Protein AF-A0A378WC74-F1 (afdb_monomer)

Nearest PDB structures (foldseek):
  2klh-assembly1_B  TM=5.235E-01  e=1.021E-02  Rattus norvegicus
  9cel-assembly2_C  TM=4.832E-01  e=2.230E-01  Micromonospora chalcea subsp. izumensis
  3lcr-assembly1_A  TM=4.596E-01  e=1.108E+00  Streptomyces sp. CK4412
  6kqx-assembly1_A  TM=4.300E-01  e=1.179E+00  Bacillus subtilis subsp. subtilis str. 168
  6j31-assembly4_D  TM=3.596E-01  e=1.815E+00  Kitasatospora

Mean predicted aligned error: 11.46 Å

Foldseek 3Di:
DDDDDPPDPPPPPDDQPAFPKDFAAPVFAEEEEEAQASPDDPVLVVLQVLLCVVVGGGMYGYDHLCSDPDPDDDPDDDDCDPRLLVNLLVRLVRHQEHEYAYDDPDDLLSLLVSLLSNVVNCLVRFHKYWALDADPNLGGHHSVVHDSPGDTDIDTHDHDPPDDPPPPPPCPPDPSSCSSNDDD

Solvent-accessible surface area (backbone atoms only — not comparable to full-atom values): 10947 Å² total; per-residue (Å²): 140,82,86,78,82,79,78,72,84,72,79,80,73,66,72,60,68,67,47,56,69,49,81,78,37,90,92,38,56,30,35,26,37,38,24,55,50,46,82,61,50,73,70,56,47,53,49,55,52,48,48,32,51,74,74,62,36,8,24,38,36,28,37,20,73,57,71,42,78,81,91,77,93,62,101,67,91,73,84,81,70,63,49,48,59,50,40,50,49,53,42,54,74,59,17,58,41,35,34,39,28,44,28,76,88,57,58,66,66,60,51,16,53,53,46,43,54,49,49,61,50,19,53,74,71,62,20,29,40,27,23,65,46,69,35,99,83,54,28,33,25,32,77,87,80,47,65,89,83,61,68,66,53,70,55,67,49,74,67,68,88,89,68,73,100,77,63,90,76,72,79,76,80,50,68,44,61,47,62,34,58,48,80,131

pLDDT: mean 75.58, std 21.75, range [34.22, 96.75]

Organism: Mycolicibacterium fortuitum (NCBI:txid1766)

Structure (mmCIF, N/CA/C/O backbone):
data_AF-A0A378WC74-F1
#
_entry.id   AF-A0A378WC74-F1
#
loop_
_atom_site.group_PDB
_atom_site.id
_atom_site.type_symbol
_atom_site.label_atom_id
_atom_site.label_alt_id
_atom_site.label_comp_id
_atom_site.label_asym_id
_atom_site.label_entity_id
_atom_site.label_seq_id
_atom_site.pdbx_PDB_ins_code
_atom_site.Cartn_x
_atom_site.Cartn_y
_atom_site.Cartn_z
_atom_site.occupancy
_atom_site.B_iso_or_equiv
_atom_site.auth_seq_id
_atom_site.auth_comp_id
_atom_site.auth_asym_id
_atom_site.auth_atom_id
_atom_site.pdbx_PDB_model_num
ATOM 1 N N . MET A 1 1 ? 49.622 26.166 8.034 1.00 36.41 1 MET A N 1
ATOM 2 C CA . MET A 1 1 ? 48.651 26.677 7.044 1.00 36.41 1 MET A CA 1
ATOM 3 C C . MET A 1 1 ? 47.487 25.706 7.042 1.00 36.41 1 MET A C 1
ATOM 5 O O . MET A 1 1 ? 47.651 24.593 6.567 1.00 36.41 1 MET A O 1
ATOM 9 N N . THR A 1 2 ? 46.380 26.073 7.681 1.00 35.12 2 THR A N 1
ATOM 10 C CA . THR A 1 2 ? 45.240 25.180 7.932 1.00 35.12 2 THR A CA 1
ATOM 11 C C . THR A 1 2 ? 44.067 25.693 7.107 1.00 35.12 2 THR A C 1
ATOM 13 O O . THR A 1 2 ? 43.617 26.814 7.331 1.00 35.12 2 THR A O 1
ATOM 16 N N . PHE A 1 3 ? 43.613 24.919 6.120 1.00 36.78 3 PHE A N 1
ATOM 17 C CA . PHE A 1 3 ? 42.400 25.233 5.366 1.00 36.78 3 PHE A CA 1
ATOM 18 C C . PHE A 1 3 ? 41.185 24.833 6.207 1.00 36.78 3 PHE A C 1
ATOM 20 O O . PHE A 1 3 ? 40.993 23.659 6.512 1.00 36.78 3 PHE A O 1
ATOM 27 N N . GLY A 1 4 ? 40.393 25.826 6.612 1.00 35.53 4 GLY A N 1
ATOM 28 C CA . GLY A 1 4 ? 39.111 25.617 7.275 1.00 35.53 4 GLY A CA 1
ATOM 29 C C . GLY A 1 4 ? 38.081 25.085 6.283 1.00 35.53 4 GLY A C 1
ATOM 30 O O . GLY A 1 4 ? 37.783 25.739 5.284 1.00 35.53 4 GLY A O 1
ATOM 31 N N . ALA A 1 5 ? 37.536 23.903 6.564 1.00 41.38 5 ALA A N 1
ATOM 32 C CA . ALA A 1 5 ? 36.363 23.390 5.877 1.00 41.38 5 ALA A CA 1
ATOM 33 C C . ALA A 1 5 ? 35.149 24.243 6.278 1.00 41.38 5 ALA A C 1
ATOM 35 O O . ALA A 1 5 ? 34.668 24.190 7.411 1.00 41.38 5 ALA A O 1
ATOM 36 N N . LEU A 1 6 ? 34.676 25.065 5.344 1.00 40.53 6 LEU A N 1
ATOM 37 C CA . LEU A 1 6 ? 33.405 25.771 5.449 1.00 40.53 6 LEU A CA 1
ATOM 38 C C . LEU A 1 6 ? 32.274 24.736 5.391 1.00 40.53 6 LEU A C 1
ATOM 40 O O . LEU A 1 6 ? 31.848 24.316 4.317 1.00 40.53 6 LEU A O 1
ATOM 44 N N . HIS A 1 7 ? 31.789 24.316 6.558 1.00 45.38 7 HIS A N 1
ATOM 45 C CA . HIS A 1 7 ? 30.519 23.608 6.668 1.00 45.38 7 HIS A CA 1
ATOM 46 C C . HIS A 1 7 ? 29.400 24.571 6.270 1.00 45.38 7 HIS A C 1
ATOM 48 O O . HIS A 1 7 ? 29.072 25.511 6.992 1.00 45.38 7 HIS A O 1
ATOM 54 N N . HIS A 1 8 ? 28.837 24.360 5.085 1.00 39.44 8 HIS A N 1
ATOM 55 C CA . HIS A 1 8 ? 27.711 25.136 4.596 1.00 39.44 8 HIS A CA 1
ATOM 56 C C . HIS A 1 8 ? 26.444 24.852 5.444 1.00 39.44 8 HIS A C 1
ATOM 58 O O . HIS A 1 8 ? 25.968 23.716 5.463 1.00 39.44 8 HIS A O 1
ATOM 64 N N . PRO A 1 9 ? 25.844 25.862 6.104 1.00 41.88 9 PRO A N 1
ATOM 65 C CA . PRO A 1 9 ? 24.768 25.685 7.091 1.00 41.88 9 PRO A CA 1
ATOM 66 C C . PRO A 1 9 ? 23.369 25.395 6.505 1.00 41.88 9 PRO A C 1
ATOM 68 O O . PRO A 1 9 ? 22.388 25.375 7.242 1.00 41.88 9 PRO A O 1
ATOM 71 N N . TRP A 1 10 ? 23.234 25.159 5.195 1.00 41.56 10 TRP A N 1
ATOM 72 C CA . TRP A 1 10 ? 21.924 24.977 4.546 1.00 41.56 10 TRP A CA 1
ATOM 73 C C . TRP A 1 10 ? 21.407 23.527 4.540 1.00 41.56 10 TRP A C 1
ATOM 75 O O . TRP A 1 10 ? 20.252 23.294 4.189 1.00 41.56 10 TRP A O 1
ATOM 85 N N . ALA A 1 11 ? 22.216 22.546 4.956 1.00 39.12 11 ALA A N 1
ATOM 86 C CA . ALA A 1 11 ? 21.834 21.128 4.938 1.00 39.12 11 ALA A CA 1
ATOM 87 C C . ALA A 1 11 ? 20.863 20.709 6.067 1.00 39.12 11 ALA A C 1
ATOM 89 O O . ALA A 1 11 ? 20.297 19.621 6.002 1.00 39.12 11 ALA A O 1
ATOM 90 N N . LEU A 1 12 ? 20.641 21.557 7.080 1.00 45.25 12 LEU A N 1
ATOM 91 C CA . LEU A 1 12 ? 19.852 21.229 8.281 1.00 45.25 12 LEU A CA 1
ATOM 92 C C . LEU A 1 12 ? 18.407 21.766 8.273 1.00 45.25 12 LEU A C 1
ATOM 94 O O . LEU A 1 12 ? 17.691 21.586 9.250 1.00 45.25 12 LEU A O 1
ATOM 98 N N . LEU A 1 13 ? 17.963 22.420 7.192 1.00 40.62 13 LEU A N 1
ATOM 99 C CA . LEU A 1 13 ? 16.644 23.075 7.124 1.00 40.62 13 LEU A CA 1
ATOM 100 C C . LEU A 1 13 ? 15.676 22.462 6.110 1.00 40.62 13 LEU A C 1
ATOM 102 O O . LEU A 1 13 ? 14.592 23.006 5.901 1.00 40.62 13 LEU A O 1
ATOM 106 N N . ARG A 1 14 ? 16.020 21.338 5.475 1.00 36.19 14 ARG A N 1
ATOM 107 C CA . ARG A 1 14 ? 14.995 20.587 4.750 1.00 36.19 14 ARG A CA 1
ATOM 108 C C . ARG A 1 14 ? 14.204 19.789 5.782 1.00 36.19 14 ARG A C 1
ATOM 110 O O . ARG A 1 14 ? 14.816 18.929 6.418 1.00 36.19 14 ARG A O 1
ATOM 117 N N . PRO A 1 15 ? 12.894 20.053 5.971 1.00 38.31 15 PRO A N 1
ATOM 118 C CA . PRO A 1 15 ? 12.066 19.103 6.696 1.00 38.31 15 PRO A CA 1
ATOM 119 C C . PRO A 1 15 ? 12.284 17.717 6.070 1.00 38.31 15 PRO A C 1
ATOM 121 O O . PRO A 1 15 ? 12.553 17.641 4.859 1.00 38.31 15 PRO A O 1
ATOM 124 N N . PRO A 1 16 ? 12.239 16.632 6.866 1.00 44.62 16 PRO A N 1
ATOM 125 C CA . PRO A 1 16 ? 12.261 15.292 6.295 1.00 44.62 16 PRO A CA 1
ATOM 126 C C . PRO A 1 16 ? 11.209 15.235 5.179 1.00 44.62 16 PRO A C 1
ATOM 128 O O . PRO A 1 16 ? 10.201 15.942 5.278 1.00 44.62 16 PRO A O 1
ATOM 131 N N . PRO A 1 17 ? 11.450 14.494 4.084 1.00 50.38 17 PRO A N 1
ATOM 132 C CA . PRO A 1 17 ? 10.459 14.378 3.029 1.00 50.38 17 PRO A CA 1
ATOM 133 C C . PRO A 1 17 ? 9.196 13.780 3.647 1.00 50.38 17 PRO A C 1
ATOM 135 O O . PRO A 1 17 ? 9.135 12.582 3.910 1.00 50.38 17 PRO A O 1
ATOM 138 N N . VAL A 1 18 ? 8.223 14.644 3.931 1.00 54.31 18 VAL A N 1
ATOM 139 C CA . VAL A 1 18 ? 6.884 14.240 4.343 1.00 54.31 18 VAL A CA 1
ATOM 140 C C . VAL A 1 18 ? 6.359 13.364 3.207 1.00 54.31 18 VAL A C 1
ATOM 142 O O . VAL A 1 18 ? 6.556 13.739 2.043 1.00 54.31 18 VAL A O 1
ATOM 145 N N . PRO A 1 19 ? 5.755 12.198 3.491 1.00 60.59 19 PRO A N 1
ATOM 146 C CA . PRO A 1 19 ? 5.150 11.396 2.441 1.00 60.59 19 PRO A CA 1
ATOM 147 C C . PRO A 1 19 ? 4.200 12.265 1.614 1.00 60.59 19 PRO A C 1
ATOM 149 O O . PRO A 1 19 ? 3.453 13.079 2.165 1.00 60.59 19 PRO A O 1
ATOM 152 N N . ASP A 1 20 ? 4.232 12.098 0.291 1.00 76.94 20 ASP A N 1
ATOM 153 C CA . ASP A 1 20 ? 3.338 12.832 -0.599 1.00 76.94 20 ASP A CA 1
ATOM 154 C C . ASP A 1 20 ? 1.903 12.429 -0.235 1.00 76.94 20 ASP A C 1
ATOM 156 O O . ASP A 1 20 ? 1.473 11.295 -0.471 1.00 76.94 20 ASP A O 1
ATOM 160 N N . ARG A 1 21 ? 1.184 13.346 0.425 1.00 86.00 21 ARG A N 1
ATOM 161 C CA . ARG A 1 21 ? -0.155 13.107 0.963 1.00 86.00 21 ARG A CA 1
ATOM 162 C C . ARG A 1 21 ? -1.214 13.723 0.066 1.00 86.00 21 ARG A C 1
ATOM 164 O O . ARG A 1 21 ? -1.226 14.929 -0.172 1.00 86.00 21 ARG A O 1
ATOM 171 N N . VAL A 1 22 ? -2.167 12.899 -0.356 1.00 90.56 22 VAL A N 1
ATOM 172 C CA . VAL A 1 22 ? -3.350 13.324 -1.108 1.00 90.56 22 VAL A CA 1
ATOM 173 C C . VAL A 1 22 ? -4.599 13.034 -0.292 1.00 90.56 22 VAL A C 1
ATOM 175 O O . VAL A 1 22 ? -4.892 11.884 0.026 1.00 90.56 22 VAL A O 1
ATOM 178 N N . V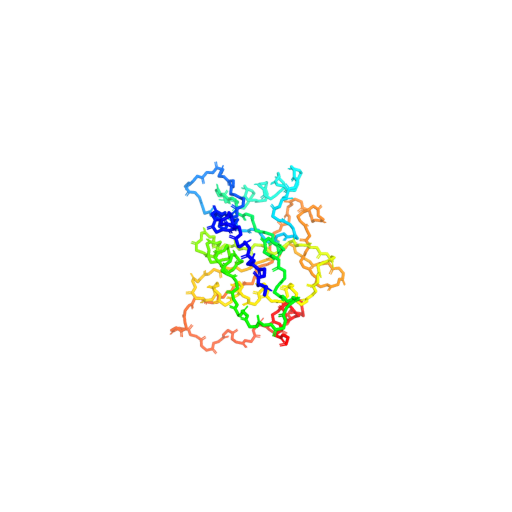AL A 1 23 ? -5.358 14.080 0.034 1.00 92.88 23 VAL A N 1
ATOM 179 C CA . VAL A 1 23 ? -6.628 13.969 0.765 1.00 92.88 23 VAL A CA 1
ATOM 180 C C . VAL A 1 23 ? -7.794 13.927 -0.226 1.00 92.88 23 VAL A C 1
ATOM 182 O O . VAL A 1 23 ? -7.891 14.766 -1.119 1.00 92.88 23 VAL A O 1
ATOM 185 N N . ILE A 1 24 ? -8.669 12.935 -0.068 1.00 92.88 24 ILE A N 1
ATOM 186 C CA . ILE A 1 24 ? -9.880 12.691 -0.866 1.00 92.88 24 ILE A CA 1
ATOM 187 C C . ILE A 1 24 ? -11.123 13.019 -0.028 1.00 92.88 24 ILE A C 1
ATOM 189 O O . ILE A 1 24 ? -11.977 13.780 -0.469 1.00 92.88 24 ILE A O 1
ATOM 193 N N . ASP A 1 25 ? -11.203 12.446 1.173 1.00 92.94 25 ASP A N 1
ATOM 194 C CA . ASP A 1 25 ? -12.257 12.620 2.172 1.00 92.94 25 ASP A CA 1
ATOM 195 C C . ASP A 1 25 ? -11.615 12.501 3.569 1.00 92.94 25 ASP A C 1
ATOM 197 O O . ASP A 1 25 ? -11.224 11.404 3.968 1.00 92.94 25 ASP A O 1
ATOM 201 N N . PRO A 1 26 ? -11.467 13.598 4.329 1.00 91.56 26 PRO A N 1
ATOM 202 C CA . PRO A 1 26 ? -10.766 13.576 5.612 1.00 91.56 26 PRO A CA 1
ATOM 203 C C . PRO A 1 26 ? -11.515 12.816 6.717 1.00 91.56 26 PRO A C 1
ATOM 205 O O . PRO A 1 26 ? -10.952 12.619 7.789 1.00 91.56 26 PRO A O 1
ATOM 208 N N . THR A 1 27 ? -12.771 12.410 6.491 1.00 93.94 27 THR A N 1
ATOM 209 C CA . THR A 1 27 ? -13.569 11.651 7.471 1.00 93.94 27 THR A CA 1
ATOM 210 C C . THR A 1 27 ? -13.320 10.143 7.415 1.00 93.94 27 THR A C 1
ATOM 212 O O . THR A 1 27 ? -13.798 9.402 8.272 1.00 93.94 27 THR A O 1
ATOM 215 N N . ARG A 1 28 ? -12.572 9.683 6.408 1.00 94.25 28 ARG A N 1
ATOM 216 C CA . ARG A 1 28 ? -12.263 8.274 6.148 1.00 94.25 28 ARG A CA 1
ATOM 217 C C . ARG A 1 28 ? -10.789 7.969 6.452 1.00 94.25 28 ARG A C 1
ATOM 219 O O . ARG A 1 28 ? -9.965 8.886 6.406 1.00 94.25 28 ARG A O 1
ATOM 226 N N . PRO A 1 29 ? -10.434 6.699 6.724 1.00 93.88 29 PRO A N 1
ATOM 227 C CA . PRO A 1 29 ? -9.060 6.309 7.054 1.00 93.88 29 PRO A CA 1
ATOM 228 C C . PRO A 1 29 ? -8.067 6.610 5.920 1.00 93.88 29 PRO A C 1
ATOM 230 O O . PRO A 1 29 ? -8.454 6.824 4.765 1.00 93.88 29 PRO A O 1
ATOM 233 N N . ALA A 1 30 ? -6.773 6.634 6.244 1.00 94.19 30 ALA A N 1
ATOM 234 C CA . ALA A 1 30 ? -5.696 6.850 5.280 1.00 94.19 30 ALA A CA 1
ATOM 235 C C . ALA A 1 30 ? -5.036 5.531 4.864 1.00 94.19 30 ALA A C 1
ATOM 237 O O . ALA A 1 30 ? -4.794 4.669 5.700 1.00 94.19 30 ALA A O 1
ATOM 238 N N . LEU A 1 31 ? -4.689 5.422 3.583 1.00 95.69 31 LEU A N 1
ATOM 239 C CA . LEU A 1 31 ? -3.960 4.291 3.016 1.00 95.69 31 LEU A CA 1
ATOM 240 C C . LEU A 1 31 ? -2.506 4.684 2.731 1.00 95.69 31 LEU A C 1
ATOM 242 O O . LEU A 1 31 ? -2.247 5.672 2.037 1.00 95.69 31 LEU A O 1
ATOM 246 N N . GLY A 1 32 ? -1.553 3.898 3.227 1.00 94.94 32 GLY A N 1
ATOM 247 C CA . GLY A 1 32 ? -0.129 4.069 2.944 1.00 94.94 32 GLY A CA 1
ATOM 248 C C . GLY A 1 32 ? 0.307 3.324 1.684 1.00 94.94 32 GLY A C 1
ATOM 249 O O . GLY A 1 32 ? -0.172 2.227 1.409 1.00 94.94 32 GLY A O 1
ATOM 250 N N . TRP A 1 33 ? 1.253 3.894 0.942 1.00 95.06 33 TRP A N 1
ATOM 251 C CA . TRP A 1 33 ? 1.918 3.253 -0.191 1.00 95.06 33 TRP A CA 1
ATOM 252 C C . TRP A 1 33 ? 3.426 3.391 -0.065 1.00 95.06 33 TRP A C 1
ATOM 254 O O . TRP A 1 33 ? 3.943 4.497 0.078 1.00 95.06 33 TRP A O 1
ATOM 264 N N . VAL A 1 34 ? 4.128 2.273 -0.210 1.00 93.62 34 VAL A N 1
ATOM 265 C CA . VAL A 1 34 ? 5.581 2.224 -0.349 1.00 93.62 34 VAL A CA 1
ATOM 266 C C . VAL A 1 34 ? 5.912 1.841 -1.780 1.00 93.62 34 VAL A C 1
ATOM 268 O O . VAL A 1 34 ? 5.725 0.698 -2.199 1.00 93.62 34 VAL A O 1
ATOM 271 N N . LEU A 1 35 ? 6.406 2.815 -2.534 1.00 92.19 35 LEU A N 1
ATOM 272 C CA . LEU A 1 35 ? 6.785 2.667 -3.936 1.00 92.19 35 LEU A CA 1
ATOM 273 C C . LEU A 1 35 ? 8.311 2.662 -4.078 1.00 92.19 35 LEU A C 1
ATOM 275 O O . LEU A 1 35 ? 9.041 2.950 -3.130 1.00 92.19 35 LEU A O 1
ATOM 279 N N . SER A 1 36 ? 8.828 2.371 -5.272 1.00 88.81 36 SER A N 1
ATOM 280 C CA . SER A 1 36 ? 10.269 2.484 -5.542 1.00 88.81 36 SER A CA 1
ATOM 281 C C . SER A 1 36 ? 10.767 3.932 -5.406 1.00 88.81 36 SER A C 1
ATOM 283 O O . SER A 1 36 ? 11.843 4.166 -4.860 1.00 88.81 36 SER A O 1
ATOM 285 N N . SER A 1 37 ? 9.960 4.922 -5.795 1.00 80.06 37 SER A N 1
ATOM 286 C CA . SER A 1 37 ? 10.230 6.352 -5.600 1.00 80.06 37 SER A CA 1
ATOM 287 C C . SER A 1 37 ? 9.049 7.059 -4.928 1.00 80.06 37 SER A C 1
ATOM 289 O O . SER A 1 37 ? 7.894 6.717 -5.170 1.00 80.06 37 SER A O 1
ATOM 291 N N . SER A 1 38 ? 9.319 8.080 -4.103 1.00 66.75 38 SER A N 1
ATOM 292 C CA . SER A 1 38 ? 8.249 8.934 -3.551 1.00 66.75 38 SER A CA 1
ATOM 293 C C . SER A 1 38 ? 7.645 9.832 -4.622 1.00 66.75 38 SER A C 1
ATOM 295 O O . SER A 1 38 ? 6.466 10.153 -4.570 1.00 66.75 38 SER A O 1
ATOM 297 N N . HIS A 1 39 ? 8.439 10.190 -5.633 1.00 66.12 39 HIS A N 1
ATOM 298 C CA . HIS A 1 39 ? 8.003 10.977 -6.780 1.00 66.12 39 HIS A CA 1
ATOM 299 C C . HIS A 1 39 ? 7.237 10.097 -7.769 1.00 66.12 39 HIS A C 1
ATOM 301 O O . HIS A 1 39 ? 7.739 9.725 -8.833 1.00 66.12 39 HIS A O 1
ATOM 307 N N . CYS A 1 40 ? 6.016 9.735 -7.391 1.00 67.94 40 CYS A N 1
ATOM 308 C CA . CYS A 1 40 ? 5.109 9.021 -8.271 1.00 67.94 40 CYS A CA 1
ATOM 309 C C . CYS A 1 40 ? 4.655 9.935 -9.423 1.00 67.94 40 CYS A C 1
ATOM 311 O O . CYS A 1 40 ? 4.345 11.115 -9.251 1.00 67.94 40 CYS A O 1
ATOM 313 N N . THR A 1 41 ? 4.625 9.395 -10.641 1.00 75.81 41 THR A N 1
ATOM 314 C CA . THR A 1 41 ? 4.109 10.130 -11.801 1.00 75.81 41 THR A CA 1
ATOM 315 C C . THR A 1 41 ? 2.582 10.219 -11.742 1.00 75.81 41 THR A C 1
ATOM 317 O O . THR A 1 41 ? 1.918 9.409 -11.092 1.00 75.81 41 THR A O 1
ATOM 320 N N . GLY A 1 42 ? 1.993 11.175 -12.470 1.00 81.44 42 GLY A N 1
ATOM 321 C CA . GLY A 1 42 ? 0.539 11.377 -12.500 1.00 81.44 42 GLY A CA 1
ATOM 322 C C . GLY A 1 42 ? -0.298 10.102 -12.733 1.00 81.44 42 GLY A C 1
ATOM 323 O O . GLY A 1 42 ? -1.307 9.932 -12.051 1.00 81.44 42 GLY A O 1
ATOM 324 N N . PRO A 1 43 ? 0.072 9.186 -13.653 1.00 88.31 43 PRO A N 1
ATOM 325 C CA . PRO A 1 43 ? -0.636 7.917 -13.830 1.00 88.31 43 PRO A CA 1
ATOM 326 C C . PRO A 1 43 ? -0.596 6.991 -12.608 1.00 88.31 43 PRO A C 1
ATOM 328 O O . PRO A 1 43 ? -1.637 6.443 -12.246 1.00 88.31 43 PRO A O 1
ATOM 331 N N . VAL A 1 44 ? 0.566 6.844 -11.964 1.00 89.38 44 VAL A N 1
ATOM 332 C CA . VAL A 1 44 ? 0.731 5.984 -10.779 1.00 89.38 44 VAL A CA 1
ATOM 333 C C . VAL A 1 44 ? -0.052 6.562 -9.606 1.00 89.38 44 VAL A C 1
ATOM 335 O O . VAL A 1 44 ? -0.854 5.856 -9.003 1.00 89.38 44 VAL A O 1
ATOM 338 N N . LEU A 1 45 ? 0.070 7.873 -9.363 1.00 90.19 45 LEU A N 1
ATOM 339 C CA . LEU A 1 45 ? -0.682 8.558 -8.312 1.00 90.19 45 LEU A CA 1
ATOM 340 C C . LEU A 1 45 ? -2.197 8.402 -8.493 1.00 90.19 45 LEU A C 1
ATOM 342 O O . LEU A 1 45 ? -2.904 8.040 -7.554 1.00 90.19 45 LEU A O 1
ATOM 346 N N . ARG A 1 46 ? -2.708 8.627 -9.714 1.00 92.06 46 ARG A N 1
ATOM 347 C CA . ARG A 1 46 ? -4.135 8.426 -10.019 1.00 92.06 46 ARG A CA 1
ATOM 348 C C . ARG A 1 46 ? -4.573 6.994 -9.747 1.00 92.06 46 ARG A C 1
ATOM 350 O O . ARG A 1 46 ? -5.692 6.782 -9.289 1.00 92.06 46 ARG A O 1
ATOM 357 N N . ARG A 1 47 ? -3.708 6.018 -10.020 1.00 94.12 47 ARG A N 1
ATOM 358 C CA . ARG A 1 47 ? -4.003 4.609 -9.773 1.00 94.12 47 ARG A CA 1
ATOM 359 C C . ARG A 1 47 ? -4.080 4.297 -8.280 1.00 94.12 47 ARG A C 1
ATOM 361 O O . ARG A 1 47 ? -5.076 3.714 -7.866 1.00 94.12 47 ARG A O 1
ATOM 368 N N . CYS A 1 48 ? -3.129 4.771 -7.476 1.00 94.75 48 CYS A N 1
ATOM 369 C CA . CYS A 1 48 ? -3.174 4.639 -6.015 1.00 94.75 48 CYS A CA 1
ATOM 370 C C . CYS A 1 48 ? -4.426 5.301 -5.416 1.00 94.75 48 CYS A C 1
ATOM 372 O O . CYS A 1 48 ? -5.107 4.707 -4.584 1.00 94.75 48 CYS A O 1
ATOM 374 N N . VAL A 1 49 ? -4.784 6.502 -5.888 1.00 94.69 49 VAL A N 1
ATOM 375 C CA . VAL A 1 49 ? -6.010 7.209 -5.471 1.00 94.69 49 VAL A CA 1
ATOM 376 C C . VAL A 1 49 ? -7.274 6.434 -5.852 1.00 94.69 49 VAL A C 1
ATOM 378 O O . VAL A 1 49 ? -8.220 6.382 -5.068 1.00 94.69 49 VAL A O 1
ATOM 381 N N . ASN A 1 50 ? -7.310 5.814 -7.033 1.00 95.31 50 ASN A N 1
ATOM 382 C CA . ASN A 1 50 ? -8.457 5.011 -7.456 1.00 95.31 50 ASN A CA 1
ATOM 383 C C . ASN A 1 50 ? -8.610 3.736 -6.619 1.00 95.31 50 ASN A C 1
ATOM 385 O O . ASN A 1 50 ? -9.732 3.421 -6.229 1.00 95.31 50 ASN A O 1
ATOM 389 N N . PHE A 1 51 ? -7.509 3.053 -6.295 1.00 96.56 51 PHE A N 1
ATOM 390 C CA . PHE A 1 51 ? -7.524 1.928 -5.356 1.00 96.56 51 PHE A CA 1
ATOM 391 C C . PHE A 1 51 ? -8.039 2.354 -3.979 1.00 96.56 51 PHE A C 1
ATOM 393 O O . PHE A 1 51 ? -8.995 1.769 -3.475 1.00 96.56 51 PHE A O 1
ATOM 400 N N . ALA A 1 52 ? -7.492 3.442 -3.427 1.00 95.62 52 ALA A N 1
ATOM 401 C CA . ALA A 1 52 ? -7.927 3.996 -2.148 1.00 95.62 52 ALA A CA 1
ATOM 402 C C . ALA A 1 52 ? -9.442 4.260 -2.130 1.00 95.62 52 ALA A C 1
ATOM 404 O O . ALA A 1 52 ? -10.142 3.794 -1.236 1.00 95.62 52 ALA A O 1
ATOM 405 N N . ARG A 1 53 ? -9.979 4.922 -3.165 1.00 95.06 53 ARG A N 1
ATOM 406 C CA . ARG A 1 53 ? -11.428 5.152 -3.300 1.00 95.06 53 ARG A CA 1
ATOM 407 C C . ARG A 1 53 ? -12.225 3.855 -3.386 1.00 95.06 53 ARG A C 1
ATOM 409 O O . ARG A 1 53 ? -13.264 3.755 -2.739 1.00 95.06 53 ARG A O 1
ATOM 416 N N . GLY A 1 54 ? -11.751 2.894 -4.178 1.00 95.19 54 GLY A N 1
ATOM 417 C CA . GLY A 1 54 ? -12.400 1.597 -4.368 1.00 95.19 54 GLY A CA 1
ATOM 418 C C . GLY A 1 54 ? -12.538 0.802 -3.070 1.00 95.19 54 GLY A C 1
ATOM 419 O O . GLY A 1 54 ? -13.554 0.144 -2.872 1.00 95.19 54 GLY A O 1
ATOM 420 N N . TRP A 1 55 ? -11.569 0.925 -2.161 1.00 95.56 55 TRP A N 1
ATOM 421 C CA . TRP A 1 55 ? -11.598 0.267 -0.849 1.00 95.56 55 TRP A CA 1
ATOM 422 C C . TRP A 1 55 ? -12.133 1.153 0.285 1.00 95.56 55 TRP A C 1
ATOM 424 O O . TRP A 1 55 ? -12.151 0.734 1.435 1.00 95.56 55 TRP A O 1
ATOM 434 N N . GLY A 1 56 ? -12.604 2.366 -0.019 1.00 95.44 56 GLY A N 1
ATOM 43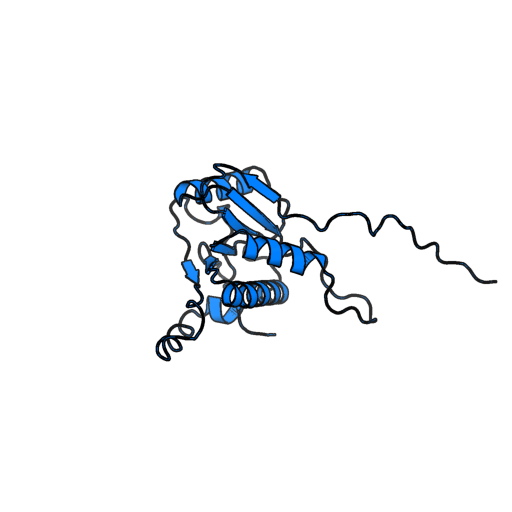5 C CA . GLY A 1 56 ? -13.247 3.239 0.964 1.00 95.44 56 GLY A CA 1
ATOM 436 C C . GLY A 1 56 ? -12.305 4.139 1.770 1.00 95.44 56 GLY A C 1
ATOM 437 O O . GLY A 1 56 ? -12.754 4.749 2.736 1.00 95.44 56 GLY A O 1
ATOM 438 N N . TYR A 1 57 ? -11.049 4.297 1.359 1.00 96.69 57 TYR A N 1
ATOM 439 C CA . TYR A 1 57 ? -10.084 5.200 1.986 1.00 96.69 57 TYR A CA 1
ATOM 440 C C . TYR A 1 57 ? -10.275 6.667 1.586 1.00 96.69 57 TYR A C 1
ATOM 442 O O . TYR A 1 57 ? -10.674 7.008 0.468 1.00 96.69 57 TYR A O 1
ATOM 450 N N . GLY A 1 58 ? -9.959 7.540 2.538 1.00 95.75 58 GLY A N 1
ATOM 451 C CA . GLY A 1 58 ? -10.104 8.989 2.476 1.00 95.75 58 GLY A CA 1
ATOM 452 C C . GLY A 1 58 ? -8.839 9.753 2.147 1.00 95.75 58 GLY A C 1
ATOM 453 O O . GLY A 1 58 ? -8.896 10.927 1.791 1.00 95.75 58 GLY A O 1
ATOM 454 N N . SER A 1 59 ? -7.676 9.125 2.255 1.00 94.69 59 SER A N 1
ATOM 455 C CA . SER A 1 59 ? -6.423 9.745 1.841 1.00 94.69 59 SER A CA 1
ATOM 456 C C . SER A 1 59 ? -5.380 8.705 1.468 1.00 94.69 59 SER A C 1
ATOM 458 O O . SER A 1 59 ? -5.530 7.521 1.763 1.00 94.69 59 SER A O 1
ATOM 460 N N . VAL A 1 60 ? -4.351 9.169 0.770 1.00 94.12 60 VAL A N 1
ATOM 461 C CA . VAL A 1 60 ? -3.222 8.375 0.297 1.00 94.12 60 VAL A CA 1
ATOM 462 C C . VAL A 1 60 ? -1.945 9.034 0.796 1.00 94.12 60 VAL A C 1
ATOM 464 O O . VAL A 1 60 ? -1.739 10.212 0.510 1.00 94.12 60 VAL A O 1
ATOM 467 N N . ASN A 1 61 ? -1.100 8.284 1.500 1.00 92.69 61 ASN A N 1
ATOM 468 C CA . ASN A 1 61 ? 0.241 8.707 1.903 1.00 92.69 61 ASN A CA 1
ATOM 469 C C . ASN A 1 61 ? 1.268 7.902 1.103 1.00 92.69 61 ASN A C 1
ATOM 471 O O . ASN A 1 61 ? 1.215 6.674 1.123 1.00 92.69 61 ASN A O 1
ATOM 475 N N . ILE A 1 62 ? 2.190 8.564 0.403 1.00 90.38 62 ILE A N 1
ATOM 476 C CA . ILE A 1 62 ? 3.172 7.888 -0.455 1.00 90.38 62 ILE A CA 1
ATOM 477 C C . ILE A 1 62 ? 4.584 8.096 0.077 1.00 90.38 62 ILE A C 1
ATOM 479 O O . ILE A 1 62 ? 5.079 9.219 0.152 1.00 90.38 62 ILE A O 1
ATOM 483 N N . ALA A 1 63 ? 5.257 6.988 0.371 1.00 88.88 63 ALA A N 1
ATOM 484 C CA . ALA A 1 63 ? 6.673 6.933 0.683 1.00 88.88 63 ALA A CA 1
ATOM 485 C C . ALA A 1 63 ? 7.431 6.204 -0.435 1.00 88.88 63 ALA A C 1
ATOM 487 O O . ALA A 1 63 ? 6.943 5.242 -1.028 1.00 88.88 63 ALA A O 1
ATOM 488 N N . GLY A 1 64 ? 8.649 6.653 -0.725 1.00 87.69 64 GLY A N 1
ATOM 489 C CA . GLY A 1 64 ? 9.562 5.945 -1.612 1.00 87.69 64 GLY A CA 1
ATOM 490 C C . GLY A 1 64 ? 10.578 5.147 -0.817 1.00 87.69 64 GLY A C 1
ATOM 491 O O . GLY A 1 64 ? 11.161 5.650 0.145 1.00 87.69 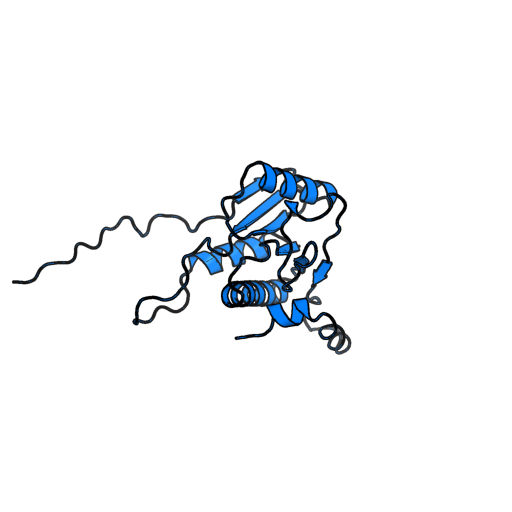64 GLY A O 1
ATOM 492 N N . LEU A 1 65 ? 10.876 3.935 -1.275 1.00 82.69 65 LEU A N 1
ATOM 493 C CA . LEU A 1 65 ? 11.932 3.098 -0.714 1.00 82.69 65 LEU A CA 1
ATOM 494 C C . LEU A 1 65 ? 13.257 3.837 -0.606 1.00 82.69 65 LEU A C 1
ATOM 496 O O . LEU A 1 65 ? 13.962 3.652 0.380 1.00 82.69 65 LEU A O 1
ATOM 500 N N . TYR A 1 66 ? 13.589 4.673 -1.593 1.00 76.81 66 TYR A N 1
ATOM 501 C CA . TYR A 1 66 ? 14.845 5.421 -1.665 1.00 76.81 66 TYR A CA 1
ATOM 502 C C . TYR A 1 66 ? 14.719 6.896 -1.257 1.00 76.81 66 TYR A C 1
ATOM 504 O O . TYR A 1 66 ? 15.656 7.665 -1.460 1.00 76.81 66 TYR A O 1
ATOM 512 N N . SER A 1 67 ? 13.604 7.313 -0.645 1.00 63.34 67 SER A N 1
ATOM 513 C CA . SER A 1 67 ? 13.385 8.716 -0.242 1.00 63.34 67 SER A CA 1
ATOM 514 C C . SER A 1 67 ? 14.347 9.215 0.847 1.00 63.34 67 SER A C 1
ATOM 516 O O . SER A 1 67 ? 14.395 10.408 1.132 1.00 63.34 67 SER A O 1
ATOM 518 N N . SER A 1 68 ? 15.188 8.331 1.396 1.00 49.59 68 SER A N 1
ATOM 519 C CA . SER A 1 68 ? 16.434 8.690 2.076 1.00 49.59 68 SER A CA 1
ATOM 520 C C . SER A 1 68 ? 17.592 7.892 1.454 1.00 49.59 68 SER A C 1
ATOM 522 O O . SER A 1 68 ? 17.418 6.685 1.228 1.00 49.59 68 SER A O 1
ATOM 524 N N . PRO A 1 69 ? 18.756 8.517 1.177 1.00 39.88 69 PRO A N 1
ATOM 525 C CA . PRO A 1 69 ? 19.915 7.844 0.602 1.00 39.88 69 PRO A CA 1
ATOM 526 C C . PRO A 1 69 ? 20.293 6.598 1.412 1.00 39.88 69 PRO A C 1
ATOM 528 O O . PRO A 1 69 ? 20.071 6.564 2.628 1.00 39.88 69 PRO A O 1
ATOM 531 N N . PRO A 1 70 ? 20.836 5.561 0.752 1.00 36.28 70 PRO A N 1
ATOM 532 C CA . PRO A 1 70 ? 21.350 4.392 1.448 1.00 36.28 70 PRO A CA 1
ATOM 533 C C . PRO A 1 70 ? 22.369 4.828 2.505 1.00 36.28 70 PRO A C 1
ATOM 535 O O . PRO A 1 70 ? 23.229 5.673 2.256 1.00 36.28 70 PRO A O 1
ATOM 538 N N . VAL A 1 71 ? 22.236 4.279 3.712 1.00 40.44 71 VAL A N 1
ATOM 539 C CA . VAL A 1 71 ? 23.287 4.364 4.723 1.00 40.44 71 VAL A CA 1
ATOM 540 C C . VAL A 1 71 ? 24.459 3.540 4.196 1.00 40.44 71 VAL A C 1
ATOM 542 O O . VAL A 1 71 ? 24.350 2.320 4.122 1.00 40.44 71 VAL A O 1
ATOM 545 N N . GLY A 1 72 ? 25.549 4.212 3.821 1.00 34.22 72 GLY A N 1
ATOM 546 C CA . GLY A 1 72 ? 26.862 3.591 3.653 1.00 34.22 72 GLY A CA 1
ATOM 547 C C . GLY A 1 72 ? 27.606 3.981 2.380 1.00 34.22 72 GLY A C 1
ATOM 548 O O . GLY A 1 72 ? 27.456 3.313 1.368 1.00 34.22 72 GLY A O 1
ATOM 549 N N . ASP A 1 73 ? 28.448 5.016 2.476 1.00 34.56 73 ASP A N 1
ATOM 550 C CA . ASP A 1 73 ? 29.788 5.008 1.859 1.00 34.56 73 ASP A CA 1
ATOM 551 C C . ASP A 1 73 ? 30.732 5.990 2.587 1.00 34.56 73 ASP A C 1
ATOM 553 O O . ASP A 1 73 ? 31.371 6.880 2.027 1.00 34.56 73 ASP A O 1
ATOM 557 N N . SER A 1 74 ? 30.766 5.894 3.916 1.00 34.47 74 SER A N 1
ATOM 558 C CA . SER A 1 74 ? 31.827 6.491 4.729 1.00 34.47 74 SER A CA 1
ATOM 559 C C . SER A 1 74 ? 32.042 5.616 5.951 1.00 34.47 74 SER A C 1
ATOM 561 O O . SER A 1 74 ? 31.090 5.272 6.648 1.00 34.47 74 SER A O 1
ATOM 563 N N . ALA A 1 75 ? 33.299 5.242 6.178 1.00 38.56 75 ALA A N 1
ATOM 564 C CA . ALA A 1 75 ? 33.766 4.331 7.222 1.00 38.56 75 ALA A CA 1
ATOM 565 C C . ALA A 1 75 ? 33.614 4.873 8.660 1.00 38.56 75 ALA A C 1
ATOM 567 O O . ALA A 1 75 ? 34.171 4.301 9.589 1.00 38.56 75 ALA A O 1
ATOM 568 N N . ASP A 1 76 ? 32.827 5.930 8.857 1.00 34.41 76 ASP A N 1
ATOM 569 C CA . ASP A 1 76 ? 32.617 6.579 10.141 1.00 34.41 76 ASP A CA 1
ATOM 570 C C . ASP A 1 76 ? 31.124 6.596 10.489 1.00 34.41 76 ASP A C 1
ATOM 572 O O . ASP A 1 76 ? 30.345 7.435 10.044 1.00 34.41 76 ASP A O 1
ATOM 576 N N . SER A 1 77 ? 30.733 5.602 11.285 1.00 39.22 77 SER A N 1
ATOM 577 C CA . SER A 1 77 ? 29.779 5.706 12.393 1.00 39.22 77 SER A CA 1
ATOM 578 C C . SER A 1 77 ? 28.683 6.778 12.292 1.00 39.22 77 SER A C 1
ATOM 580 O O . SER A 1 77 ? 28.781 7.805 12.951 1.00 39.22 77 SER A O 1
ATOM 582 N N . HIS A 1 78 ? 27.566 6.480 11.620 1.00 34.22 78 HIS A N 1
ATOM 583 C CA . HIS A 1 78 ? 26.254 7.029 11.996 1.00 34.22 78 HIS A CA 1
ATOM 584 C C . HIS A 1 78 ? 25.140 6.009 11.730 1.00 34.22 78 HIS A C 1
ATOM 586 O O . HIS A 1 78 ? 24.552 5.942 10.650 1.00 34.22 78 HIS A O 1
ATOM 592 N N . ALA A 1 79 ? 24.848 5.212 12.759 1.00 37.41 79 ALA A N 1
ATOM 593 C CA . ALA A 1 79 ? 23.590 4.495 12.893 1.00 37.41 79 ALA A CA 1
ATOM 594 C C . ALA A 1 79 ? 22.406 5.478 12.791 1.00 37.41 79 ALA A C 1
ATOM 596 O O . ALA A 1 79 ? 22.441 6.537 13.411 1.00 37.41 79 ALA A O 1
ATOM 597 N N . GLY A 1 80 ? 21.374 5.115 12.022 1.00 43.72 80 GLY A N 1
ATOM 598 C CA . GLY A 1 80 ? 20.060 5.769 12.030 1.00 43.72 80 GLY A CA 1
ATOM 599 C C . GLY A 1 80 ? 20.063 7.233 11.590 1.00 43.72 80 GLY A C 1
ATOM 600 O O . GLY A 1 80 ? 20.047 8.143 12.416 1.00 43.72 80 GLY A O 1
ATOM 601 N N . ARG A 1 81 ? 20.016 7.498 10.279 1.00 42.34 81 ARG A N 1
ATOM 602 C CA . ARG A 1 81 ? 19.706 8.855 9.812 1.00 42.34 81 ARG A CA 1
ATOM 603 C C . ARG A 1 81 ? 18.178 9.060 9.857 1.00 42.34 81 ARG A C 1
ATOM 605 O O . ARG A 1 81 ? 17.487 8.345 9.132 1.00 42.34 81 ARG A O 1
ATOM 612 N N . PRO A 1 82 ? 17.643 10.050 10.601 1.00 49.97 82 PRO A N 1
ATOM 613 C CA . PRO A 1 82 ? 16.226 10.101 11.001 1.00 49.97 82 PRO A CA 1
ATOM 614 C C . PRO A 1 82 ? 15.186 10.130 9.873 1.00 49.97 82 PRO A C 1
ATOM 616 O O . PRO A 1 82 ? 14.035 9.805 10.104 1.00 49.97 82 PRO A O 1
ATOM 619 N N . GLY A 1 83 ? 15.544 10.545 8.654 1.00 56.72 83 GLY A N 1
ATOM 620 C CA . GLY A 1 83 ? 14.547 10.902 7.636 1.00 56.72 83 GLY A CA 1
ATOM 621 C C . GLY A 1 83 ? 13.681 9.748 7.118 1.00 56.72 83 GLY A C 1
ATOM 622 O O . GLY A 1 83 ? 12.502 9.963 6.866 1.00 56.72 83 GLY A O 1
ATOM 623 N N . LEU A 1 84 ? 14.244 8.542 6.955 1.00 65.19 84 LEU A N 1
ATOM 624 C CA . LEU A 1 84 ? 13.450 7.383 6.520 1.00 65.19 84 LEU A CA 1
ATOM 625 C C . LEU A 1 84 ? 12.600 6.862 7.670 1.00 65.19 84 LEU A C 1
ATOM 627 O O . LEU A 1 84 ? 11.408 6.657 7.497 1.00 65.19 84 LEU A O 1
ATOM 631 N N . ASP A 1 85 ? 13.216 6.684 8.836 1.00 72.31 85 ASP A N 1
ATOM 632 C CA . ASP A 1 85 ? 12.527 6.187 10.019 1.00 72.31 85 ASP A CA 1
ATOM 633 C C . ASP A 1 85 ? 11.351 7.091 10.398 1.00 72.31 85 ASP A C 1
ATOM 635 O O . ASP A 1 85 ? 10.254 6.577 10.567 1.00 72.31 85 ASP A O 1
ATOM 639 N N . VAL A 1 86 ? 11.533 8.417 10.378 1.00 74.06 86 VAL A N 1
ATOM 640 C CA . VAL A 1 86 ? 10.462 9.392 10.639 1.00 74.06 86 VAL A CA 1
ATOM 641 C C . VAL A 1 86 ? 9.333 9.290 9.613 1.00 74.06 86 VAL A C 1
ATOM 643 O O . VAL A 1 86 ? 8.172 9.263 10.001 1.00 74.06 86 VAL A O 1
ATOM 646 N N . ALA A 1 87 ? 9.635 9.183 8.315 1.00 77.44 87 ALA A N 1
ATOM 647 C CA . ALA A 1 87 ? 8.590 9.051 7.296 1.00 77.44 87 ALA A CA 1
ATOM 648 C C . ALA A 1 87 ? 7.810 7.728 7.427 1.00 77.44 87 ALA A C 1
ATOM 650 O O . ALA A 1 87 ? 6.603 7.692 7.188 1.00 77.44 87 ALA A O 1
ATOM 651 N N . LEU A 1 88 ? 8.484 6.638 7.821 1.00 83.38 88 LEU A N 1
ATOM 652 C CA . LEU A 1 88 ? 7.829 5.360 8.108 1.00 83.38 88 LEU A CA 1
ATOM 653 C C . LEU A 1 88 ? 7.003 5.434 9.401 1.00 83.38 88 LEU A C 1
ATOM 655 O O . LEU A 1 88 ? 5.893 4.913 9.421 1.00 83.38 88 LEU A O 1
ATOM 659 N N . ASP A 1 89 ? 7.504 6.098 10.445 1.00 85.31 89 ASP A N 1
ATOM 660 C CA . ASP A 1 89 ? 6.791 6.323 11.709 1.00 85.31 89 ASP A CA 1
ATOM 661 C C . ASP A 1 89 ? 5.511 7.138 11.487 1.00 85.31 89 ASP A C 1
ATOM 663 O O . ASP A 1 89 ? 4.435 6.736 11.923 1.00 85.31 89 ASP A O 1
ATOM 667 N N . GLU A 1 90 ? 5.600 8.245 10.746 1.00 85.50 90 GLU A N 1
ATOM 668 C CA . GLU A 1 90 ? 4.443 9.064 10.375 1.00 85.50 90 GLU A CA 1
ATOM 669 C C . GLU A 1 90 ? 3.423 8.267 9.559 1.00 85.50 90 GLU A C 1
ATOM 671 O O . GLU A 1 90 ? 2.217 8.393 9.774 1.00 85.50 90 GLU A O 1
ATOM 676 N N . MET A 1 91 ? 3.891 7.423 8.634 1.00 88.94 91 MET A N 1
ATOM 677 C CA . MET A 1 91 ? 3.005 6.597 7.822 1.00 88.94 91 MET A CA 1
ATOM 678 C C . MET A 1 91 ? 2.302 5.519 8.655 1.00 88.94 91 MET A C 1
ATOM 680 O O . MET A 1 91 ? 1.100 5.342 8.491 1.00 88.94 91 MET A O 1
ATOM 684 N N . VAL A 1 92 ? 3.006 4.845 9.568 1.00 90.06 92 VAL A N 1
ATOM 685 C CA . VAL A 1 92 ? 2.404 3.855 10.482 1.00 90.06 92 VAL A CA 1
ATOM 686 C C . VAL A 1 92 ? 1.440 4.513 11.465 1.00 90.06 92 VAL A C 1
ATOM 688 O O . VAL A 1 92 ? 0.408 3.936 11.785 1.00 90.06 92 VAL A O 1
ATOM 691 N N . ALA A 1 93 ? 1.729 5.733 11.916 1.00 88.75 93 ALA A N 1
ATOM 692 C CA . ALA A 1 93 ? 0.829 6.472 12.796 1.00 88.75 93 ALA A CA 1
ATOM 693 C C . ALA A 1 93 ? -0.441 6.963 12.079 1.00 88.75 93 ALA A C 1
ATOM 695 O O . ALA A 1 93 ? -1.483 7.128 12.712 1.00 88.75 93 ALA A O 1
ATOM 696 N N . ALA A 1 94 ? -0.355 7.243 10.775 1.00 89.25 94 ALA A N 1
ATOM 697 C CA . ALA A 1 94 ? -1.451 7.828 10.009 1.00 89.25 94 ALA A CA 1
ATOM 698 C C . ALA A 1 94 ? -2.326 6.800 9.277 1.00 89.25 94 ALA A C 1
ATOM 700 O O . ALA A 1 94 ? -3.477 7.121 8.975 1.00 89.25 94 ALA A O 1
ATOM 701 N N . CYS A 1 95 ? -1.794 5.617 8.961 1.00 92.19 95 CYS A N 1
ATOM 702 C CA . CYS A 1 95 ? -2.448 4.622 8.116 1.00 92.19 95 CYS A CA 1
ATOM 703 C C . CYS A 1 95 ? -2.716 3.319 8.879 1.00 92.19 95 CYS A C 1
ATOM 705 O O . CYS A 1 95 ? -1.847 2.800 9.570 1.00 92.19 95 CYS A O 1
ATOM 707 N N . ASP A 1 96 ? -3.905 2.756 8.691 1.00 89.06 96 ASP A N 1
ATOM 708 C CA . ASP A 1 96 ? -4.295 1.429 9.191 1.00 89.06 96 ASP A CA 1
ATOM 709 C C . ASP A 1 96 ? -3.757 0.292 8.300 1.00 89.06 96 ASP A C 1
ATOM 711 O O . ASP A 1 96 ? -3.435 -0.792 8.791 1.00 89.06 96 ASP A O 1
ATOM 715 N N . LEU A 1 97 ? -3.613 0.557 6.999 1.00 94.56 97 LEU A N 1
ATOM 716 C CA . LEU A 1 97 ? -3.034 -0.334 6.001 1.00 94.56 97 LEU A CA 1
ATOM 717 C C . LEU A 1 97 ? -1.922 0.376 5.221 1.00 94.56 97 LEU A C 1
ATOM 719 O O . LEU A 1 97 ? -2.091 1.497 4.732 1.00 94.56 97 LEU A O 1
ATOM 723 N N . ILE A 1 98 ? -0.789 -0.306 5.057 1.00 95.81 98 ILE A N 1
ATOM 724 C CA . ILE A 1 98 ? 0.337 0.147 4.235 1.00 95.81 98 ILE A CA 1
ATOM 725 C C . ILE A 1 98 ? 0.613 -0.891 3.152 1.00 95.81 98 ILE A C 1
ATOM 727 O O . ILE A 1 98 ? 0.960 -2.035 3.442 1.00 95.81 98 ILE A O 1
ATOM 731 N N . LEU A 1 99 ? 0.499 -0.476 1.892 1.00 96.50 99 LEU A N 1
ATOM 732 C CA . LEU A 1 99 ? 0.762 -1.327 0.741 1.00 96.50 99 LEU A CA 1
ATOM 733 C C . LEU A 1 99 ? 2.193 -1.190 0.243 1.00 96.50 99 LEU A C 1
ATOM 735 O O . LEU A 1 99 ? 2.659 -0.101 -0.093 1.00 96.50 99 LEU A O 1
ATOM 739 N N . LEU A 1 100 ? 2.869 -2.326 0.141 1.00 96.38 100 LEU A N 1
ATOM 740 C CA . LEU A 1 100 ? 4.171 -2.474 -0.484 1.00 96.38 100 LEU A CA 1
ATOM 741 C C . LEU A 1 100 ? 3.937 -2.706 -1.985 1.00 96.38 100 LEU A C 1
ATOM 743 O O . LEU A 1 100 ? 3.198 -3.616 -2.359 1.00 96.38 100 LEU A O 1
ATOM 747 N N . ALA A 1 101 ? 4.500 -1.859 -2.854 1.00 95.94 101 ALA A N 1
ATOM 748 C CA . ALA A 1 101 ? 4.193 -1.895 -4.289 1.00 95.94 101 ALA A CA 1
ATOM 749 C C . ALA A 1 101 ? 5.322 -1.313 -5.162 1.00 95.94 101 ALA A C 1
ATOM 751 O O . ALA A 1 101 ? 5.115 -0.402 -5.970 1.00 95.94 101 ALA A O 1
ATOM 752 N N . TRP A 1 102 ? 6.550 -1.799 -4.979 1.00 94.00 102 TRP A N 1
ATOM 753 C CA . TRP A 1 102 ? 7.738 -1.206 -5.598 1.00 94.00 102 TRP A CA 1
ATOM 754 C C . TRP A 1 102 ? 8.263 -1.895 -6.861 1.00 94.00 102 TRP A C 1
ATOM 756 O O . TRP A 1 102 ? 9.046 -1.284 -7.590 1.00 94.00 102 TRP A O 1
ATOM 766 N N . GLY A 1 103 ? 7.799 -3.099 -7.184 1.00 93.06 103 GLY A N 1
ATOM 767 C CA . GLY A 1 103 ? 8.160 -3.822 -8.403 1.00 93.06 103 GLY A CA 1
ATOM 768 C C . GLY A 1 103 ? 9.456 -4.625 -8.314 1.00 93.06 103 GLY A C 1
ATOM 769 O O . GLY A 1 103 ? 10.123 -4.676 -7.284 1.00 93.06 103 GLY A O 1
ATOM 770 N N . ALA A 1 104 ? 9.813 -5.271 -9.424 1.00 91.12 104 ALA A N 1
ATOM 771 C CA . ALA A 1 104 ? 10.863 -6.290 -9.457 1.00 91.12 104 ALA A CA 1
ATOM 772 C C . ALA A 1 104 ? 12.295 -5.738 -9.317 1.00 91.12 104 ALA A C 1
ATOM 774 O O . ALA A 1 104 ? 13.175 -6.475 -8.875 1.00 91.12 104 ALA A O 1
ATOM 775 N N . ASP A 1 105 ? 12.523 -4.468 -9.668 1.00 89.25 105 ASP A N 1
ATOM 776 C CA . ASP A 1 105 ? 13.866 -3.888 -9.853 1.00 89.25 105 ASP A CA 1
ATOM 777 C C . ASP A 1 105 ? 14.492 -3.303 -8.575 1.00 89.25 105 ASP A C 1
ATOM 779 O O . ASP A 1 105 ? 15.530 -2.641 -8.618 1.00 89.25 105 ASP A O 1
ATOM 783 N N . VAL A 1 106 ? 13.860 -3.506 -7.421 1.00 89.88 106 VAL A N 1
ATOM 784 C CA . VAL A 1 106 ? 14.364 -3.002 -6.141 1.00 89.88 106 VAL A CA 1
ATOM 785 C C . VAL A 1 106 ? 15.407 -3.944 -5.548 1.00 89.88 106 VAL A C 1
ATOM 787 O O . VAL A 1 106 ? 15.236 -5.162 -5.521 1.00 89.88 106 VAL A O 1
ATOM 790 N N . ASP A 1 107 ? 16.465 -3.352 -4.987 1.00 89.94 107 ASP A N 1
ATOM 791 C CA . ASP A 1 107 ? 17.460 -4.077 -4.199 1.00 89.94 107 ASP A CA 1
ATOM 792 C C . ASP A 1 107 ? 16.802 -4.860 -3.046 1.00 89.94 107 ASP A C 1
ATOM 794 O O . ASP A 1 107 ? 16.143 -4.297 -2.168 1.00 89.94 107 ASP A O 1
ATOM 798 N N . SER A 1 108 ? 17.014 -6.177 -3.029 1.00 88.62 108 SER A N 1
ATOM 799 C CA . SER A 1 108 ? 16.349 -7.072 -2.077 1.00 88.62 108 SER A CA 1
ATOM 800 C C . SER A 1 108 ? 16.757 -6.806 -0.627 1.00 88.62 108 SER A C 1
ATOM 802 O O . SER A 1 108 ? 15.952 -7.025 0.276 1.00 88.62 108 SER A O 1
ATOM 804 N N . HIS A 1 109 ? 17.973 -6.309 -0.379 1.00 87.88 109 HIS A N 1
ATOM 805 C CA . HIS A 1 109 ? 18.397 -5.948 0.972 1.00 87.88 109 HIS A CA 1
ATOM 806 C C . HIS A 1 109 ? 17.640 -4.709 1.474 1.00 87.88 109 HIS A C 1
ATOM 808 O O . HIS A 1 109 ? 17.123 -4.703 2.593 1.00 87.88 109 HIS A O 1
ATOM 814 N N . ARG A 1 110 ? 17.480 -3.682 0.630 1.00 87.25 110 ARG A N 1
ATOM 815 C CA . ARG A 1 110 ? 16.657 -2.504 0.935 1.00 87.25 110 ARG A CA 1
ATOM 816 C C . ARG A 1 110 ? 15.187 -2.864 1.142 1.00 87.25 110 ARG A C 1
ATOM 818 O O . ARG A 1 110 ? 14.592 -2.372 2.100 1.00 87.25 110 ARG A O 1
ATOM 825 N N . ALA A 1 111 ? 14.624 -3.717 0.286 1.00 90.00 111 ALA A N 1
ATOM 826 C CA . ALA A 1 111 ? 13.248 -4.199 0.410 1.00 90.00 111 ALA A CA 1
ATOM 827 C C . ALA A 1 111 ? 13.012 -4.882 1.768 1.00 90.00 111 ALA A C 1
ATOM 829 O O . ALA A 1 111 ? 12.090 -4.504 2.494 1.00 90.00 111 ALA A O 1
ATOM 830 N N . ARG A 1 112 ? 13.894 -5.813 2.160 1.00 89.62 112 ARG A N 1
ATOM 831 C CA . ARG A 1 112 ? 13.827 -6.491 3.467 1.00 89.62 112 ARG A CA 1
ATOM 832 C C . ARG A 1 112 ? 13.964 -5.522 4.628 1.00 89.62 112 ARG A C 1
ATOM 834 O O . ARG A 1 112 ? 13.153 -5.538 5.548 1.00 89.62 112 ARG A O 1
ATOM 841 N N . HIS A 1 113 ? 14.952 -4.631 4.562 1.00 87.69 113 HIS A N 1
ATOM 842 C CA . HIS A 1 113 ? 15.199 -3.652 5.615 1.00 87.69 113 HIS A CA 1
ATOM 843 C C . HIS A 1 113 ? 13.969 -2.773 5.877 1.00 87.69 113 HIS A C 1
ATOM 845 O O . HIS A 1 113 ? 13.551 -2.632 7.025 1.00 87.69 113 HIS A O 1
ATOM 851 N N . VAL A 1 114 ? 13.357 -2.217 4.825 1.00 89.06 114 VAL A N 1
ATOM 852 C CA . VAL A 1 114 ? 12.166 -1.363 4.957 1.00 89.06 114 VAL A CA 1
ATOM 853 C C . VAL A 1 114 ? 10.947 -2.166 5.405 1.00 89.06 114 VAL A C 1
ATOM 855 O O . VAL A 1 114 ? 10.222 -1.709 6.288 1.00 89.06 114 VAL A O 1
ATOM 858 N N . THR A 1 115 ? 10.749 -3.375 4.873 1.00 91.56 115 THR A N 1
ATOM 859 C CA . THR A 1 115 ? 9.622 -4.236 5.270 1.00 91.56 115 THR A CA 1
ATOM 860 C C . THR A 1 115 ? 9.707 -4.617 6.744 1.00 91.56 115 THR A C 1
ATOM 862 O O . THR A 1 115 ? 8.759 -4.391 7.490 1.00 91.56 115 THR A O 1
ATOM 865 N N . ALA A 1 116 ? 10.862 -5.103 7.208 1.00 88.44 116 ALA A N 1
ATOM 866 C CA . ALA A 1 116 ? 11.080 -5.450 8.612 1.00 88.44 116 ALA A CA 1
ATOM 867 C C . ALA A 1 116 ? 10.965 -4.228 9.544 1.00 88.44 116 ALA A C 1
ATOM 869 O O . ALA A 1 116 ? 10.545 -4.336 10.699 1.00 88.44 116 ALA A O 1
ATOM 870 N N . ALA A 1 117 ? 11.352 -3.045 9.066 1.00 88.31 117 ALA A N 1
ATOM 871 C CA . ALA A 1 117 ? 11.222 -1.794 9.801 1.00 88.31 117 ALA A CA 1
ATOM 872 C C . ALA A 1 117 ? 9.754 -1.347 9.936 1.00 88.31 117 ALA A C 1
ATOM 874 O O . ALA A 1 117 ? 9.365 -0.894 11.012 1.00 88.31 117 ALA A O 1
ATOM 875 N N . LEU A 1 118 ? 8.945 -1.497 8.886 1.00 90.38 118 LEU A N 1
ATOM 876 C CA . LEU A 1 118 ? 7.506 -1.229 8.913 1.00 90.38 118 LEU A CA 1
ATOM 877 C C . LEU A 1 118 ? 6.743 -2.255 9.745 1.00 90.38 118 LEU A C 1
ATOM 879 O O . LEU A 1 118 ? 5.901 -1.872 10.551 1.00 90.38 118 LEU A O 1
ATOM 883 N N . TRP A 1 119 ? 7.078 -3.537 9.603 1.00 89.31 119 TRP A N 1
ATOM 884 C CA . TRP A 1 119 ? 6.434 -4.628 10.329 1.00 89.31 119 TRP A CA 1
ATOM 885 C C . TRP A 1 119 ? 6.538 -4.448 11.844 1.00 89.31 119 TRP A C 1
ATOM 887 O O . TRP A 1 119 ? 5.526 -4.448 12.538 1.00 89.31 119 TRP A O 1
ATOM 897 N N . ARG A 1 120 ? 7.748 -4.189 12.360 1.00 86.62 120 ARG A N 1
ATOM 898 C CA . ARG A 1 120 ? 7.973 -3.959 13.800 1.00 86.62 120 ARG A CA 1
ATOM 899 C C . ARG A 1 120 ? 7.153 -2.792 14.356 1.00 86.62 120 ARG A C 1
ATOM 901 O O . ARG A 1 120 ? 6.668 -2.857 15.484 1.00 86.62 120 ARG A O 1
ATOM 908 N N . ARG A 1 121 ? 6.996 -1.728 13.567 1.00 87.50 121 ARG A N 1
ATOM 909 C CA . ARG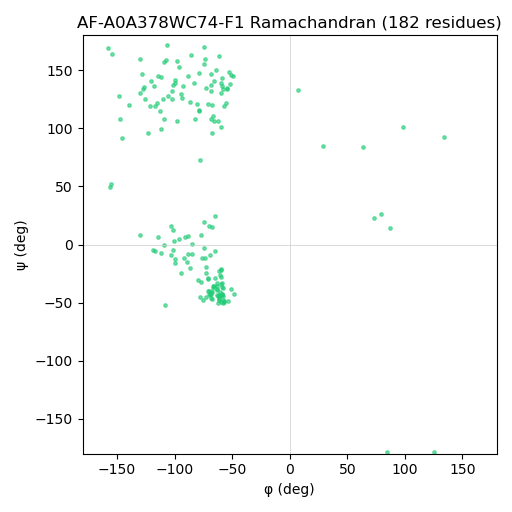 A 1 121 ? 6.194 -0.555 13.938 1.00 87.50 121 ARG A CA 1
ATOM 910 C C . ARG A 1 121 ? 4.701 -0.865 13.896 1.00 87.50 121 ARG A C 1
ATOM 912 O O . ARG A 1 121 ? 4.003 -0.573 14.859 1.00 87.50 121 ARG A O 1
ATOM 919 N N . CYS A 1 122 ? 4.231 -1.529 12.839 1.00 86.94 122 CYS A N 1
ATOM 920 C CA . CYS A 1 122 ? 2.837 -1.959 12.715 1.00 86.94 122 CYS A CA 1
ATOM 921 C C . CYS A 1 122 ? 2.432 -2.882 13.871 1.00 86.94 122 CYS A C 1
ATOM 923 O O . CYS A 1 122 ? 1.393 -2.648 14.481 1.00 86.94 122 CYS A O 1
ATOM 925 N N . ALA A 1 123 ? 3.297 -3.828 14.255 1.00 82.94 123 ALA A N 1
ATOM 926 C CA . ALA A 1 123 ? 3.077 -4.732 15.389 1.00 82.94 123 ALA A CA 1
ATOM 927 C C . ALA A 1 123 ? 2.929 -4.008 16.731 1.00 82.94 123 ALA A C 1
ATOM 929 O O . ALA A 1 123 ? 2.259 -4.503 17.632 1.00 82.94 123 ALA A O 1
ATOM 930 N N . SER A 1 124 ? 3.522 -2.820 16.859 1.00 77.94 124 SER A N 1
ATOM 931 C CA . SER A 1 124 ? 3.431 -2.006 18.072 1.00 77.94 124 SER A CA 1
ATOM 932 C C . SER A 1 124 ? 2.186 -1.105 18.095 1.00 77.94 124 SER A C 1
ATOM 934 O O . SER A 1 124 ? 1.780 -0.659 19.165 1.00 77.94 124 SER A O 1
ATOM 936 N N . CYS A 1 125 ? 1.579 -0.830 16.934 1.00 78.94 125 CYS A N 1
ATOM 937 C CA . CYS A 1 125 ? 0.483 0.136 16.777 1.00 78.94 125 CYS A CA 1
ATOM 938 C C . CYS A 1 125 ? -0.838 -0.478 16.272 1.00 78.94 125 CYS A C 1
ATOM 940 O O . CYS A 1 125 ? -1.838 0.232 16.208 1.00 78.94 125 CYS A O 1
ATOM 942 N N . GLY A 1 126 ? -0.865 -1.771 15.928 1.00 80.00 126 GLY A N 1
ATOM 943 C CA . GLY A 1 126 ? -2.044 -2.458 15.383 1.00 80.00 126 GLY A CA 1
ATOM 944 C C . GLY A 1 126 ? -2.297 -2.200 13.891 1.00 80.00 126 GLY A C 1
ATOM 945 O O . GLY A 1 126 ? -3.442 -2.268 13.449 1.00 80.00 126 GLY A O 1
ATOM 946 N N . GLY A 1 127 ? -1.252 -1.874 13.125 1.00 84.88 127 GLY A N 1
ATOM 947 C CA . GLY A 1 127 ? -1.337 -1.649 11.676 1.00 84.88 127 GLY A CA 1
ATOM 948 C C . GLY A 1 127 ? -1.219 -2.938 10.855 1.00 84.88 127 GLY A C 1
ATOM 949 O O . GLY A 1 127 ? -0.735 -3.959 11.340 1.00 84.88 127 GLY A O 1
ATOM 950 N N . SER A 1 128 ? -1.623 -2.887 9.586 1.00 91.19 128 SER A N 1
ATOM 951 C CA . SER A 1 128 ? -1.450 -3.986 8.626 1.00 91.19 128 SER A CA 1
ATOM 952 C C . SER A 1 128 ? -0.500 -3.611 7.495 1.00 91.19 128 SER A C 1
ATOM 954 O O . SER A 1 128 ? -0.502 -2.478 7.006 1.00 91.19 128 SER A O 1
ATOM 956 N N . LEU A 1 129 ? 0.274 -4.590 7.031 1.00 94.31 129 LEU A N 1
ATOM 957 C CA . LEU A 1 129 ? 0.967 -4.507 5.750 1.00 94.31 129 LEU A CA 1
ATOM 958 C C . LEU A 1 129 ? 0.155 -5.243 4.689 1.00 94.31 129 LEU A C 1
ATOM 960 O O . LEU A 1 129 ? -0.640 -6.124 5.001 1.00 94.31 129 LEU A O 1
ATOM 964 N N . GLY A 1 130 ? 0.361 -4.906 3.424 1.00 95.25 130 GLY A N 1
ATOM 965 C CA . GLY A 1 130 ? -0.194 -5.692 2.333 1.00 95.25 130 GLY A CA 1
ATOM 966 C C . GLY A 1 130 ? 0.554 -5.505 1.028 1.00 95.25 130 GLY A C 1
ATOM 967 O O . GLY A 1 130 ? 1.383 -4.606 0.888 1.00 95.25 130 GLY A O 1
ATOM 968 N N . VAL A 1 131 ? 0.241 -6.355 0.062 1.00 96.75 131 VAL A N 1
ATOM 969 C CA . VAL A 1 131 ? 0.744 -6.282 -1.312 1.00 96.75 131 VAL A CA 1
ATOM 970 C C . VAL A 1 131 ? -0.419 -6.382 -2.290 1.00 96.75 131 VAL A C 1
ATOM 972 O O . VAL A 1 131 ? -1.488 -6.888 -1.963 1.00 96.75 131 VAL A O 1
ATOM 975 N N . LEU A 1 132 ? -0.219 -5.924 -3.524 1.00 95.50 132 LEU A N 1
ATOM 976 C CA . LEU A 1 132 ? -1.190 -6.143 -4.608 1.00 95.50 132 LEU A CA 1
ATOM 977 C C . LEU A 1 132 ? -1.010 -7.497 -5.311 1.00 95.50 132 LEU A C 1
ATOM 979 O O . LEU A 1 132 ? -1.702 -7.793 -6.280 1.00 95.50 132 LEU A O 1
ATOM 983 N N . GLY A 1 133 ? -0.040 -8.282 -4.857 1.00 94.44 133 GLY A N 1
ATOM 984 C CA . GLY A 1 133 ? 0.459 -9.481 -5.506 1.00 94.44 133 GLY A CA 1
ATOM 985 C C . GLY A 1 133 ? 1.969 -9.403 -5.700 1.00 94.44 133 GLY A C 1
ATOM 986 O O . GLY A 1 133 ? 2.622 -8.416 -5.345 1.00 94.44 133 GLY A 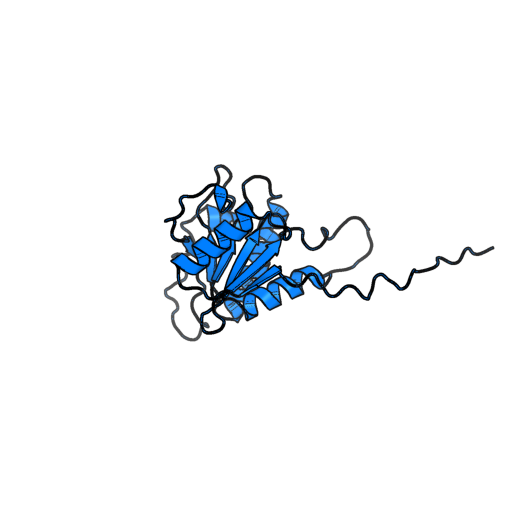O 1
ATOM 987 N N . TRP A 1 134 ? 2.521 -1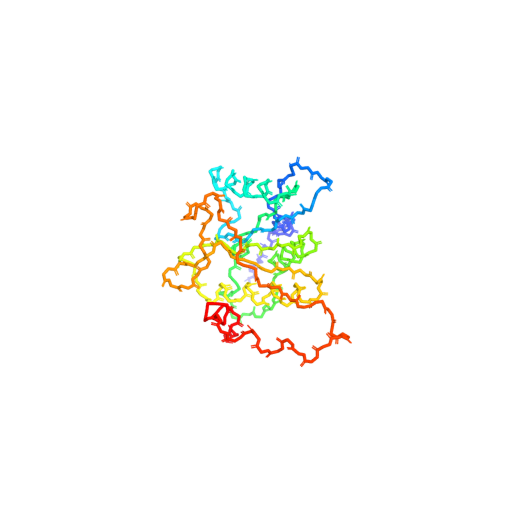0.436 -6.320 1.00 94.75 134 TRP A N 1
ATOM 988 C CA . TRP A 1 134 ? 3.957 -10.688 -6.357 1.00 94.75 134 TRP A CA 1
ATOM 989 C C . TRP A 1 134 ? 4.484 -10.720 -7.789 1.00 94.75 134 TRP A C 1
ATOM 991 O O . TRP A 1 134 ? 3.840 -11.242 -8.699 1.00 94.75 134 TRP A O 1
ATOM 1001 N N . THR A 1 135 ? 5.667 -10.158 -7.994 1.00 94.19 135 THR A N 1
ATOM 1002 C CA . THR A 1 135 ? 6.425 -10.282 -9.238 1.00 94.19 135 THR A CA 1
ATOM 1003 C C . THR A 1 135 ? 7.052 -11.675 -9.342 1.00 94.19 135 THR A C 1
ATOM 1005 O O . THR A 1 135 ? 7.122 -12.429 -8.371 1.00 94.19 135 THR A O 1
ATOM 1008 N N . TYR A 1 136 ? 7.602 -12.006 -10.513 1.00 89.44 136 TYR A N 1
ATOM 1009 C CA . TYR A 1 136 ? 8.268 -13.296 -10.748 1.00 89.44 136 TYR A CA 1
ATOM 1010 C C . TYR A 1 136 ? 9.466 -13.574 -9.817 1.00 89.44 136 TYR A C 1
ATOM 1012 O O . TYR A 1 136 ? 9.864 -14.725 -9.672 1.00 89.44 136 TYR A O 1
ATOM 1020 N N . ASN A 1 137 ? 10.066 -12.536 -9.219 1.00 87.38 137 ASN A N 1
ATOM 1021 C CA . ASN A 1 137 ? 11.190 -12.639 -8.283 1.00 87.38 137 ASN A CA 1
ATOM 1022 C C . ASN A 1 137 ? 10.778 -12.457 -6.808 1.00 87.38 137 ASN A C 1
ATOM 1024 O O . ASN A 1 137 ? 11.641 -12.208 -5.962 1.00 87.38 137 ASN A O 1
ATOM 1028 N N . GLY A 1 138 ? 9.480 -12.564 -6.499 1.00 90.56 138 GLY A N 1
ATOM 1029 C CA . GLY A 1 138 ? 8.963 -12.499 -5.128 1.00 90.56 138 GLY A CA 1
ATOM 1030 C C . GLY A 1 138 ? 8.982 -11.096 -4.515 1.00 90.56 138 GLY A C 1
ATOM 1031 O O . GLY A 1 138 ? 9.019 -10.959 -3.296 1.00 90.56 138 GLY A O 1
ATOM 1032 N N . GLN A 1 139 ? 8.993 -10.040 -5.336 1.00 93.88 139 GLN A N 1
ATOM 1033 C CA . GLN A 1 139 ? 8.865 -8.653 -4.876 1.00 93.88 139 GLN A CA 1
ATOM 1034 C C . GLN A 1 139 ? 7.403 -8.182 -4.996 1.00 93.88 139 GLN A C 1
ATOM 1036 O O . GLN A 1 139 ? 6.668 -8.666 -5.856 1.00 93.88 139 GLN A O 1
ATOM 1041 N N . PRO A 1 140 ? 6.947 -7.221 -4.180 1.00 96.31 140 PRO A N 1
ATOM 1042 C CA . PRO A 1 140 ? 5.618 -6.635 -4.317 1.00 96.31 140 PRO A CA 1
ATOM 1043 C C . PRO A 1 140 ? 5.391 -5.960 -5.675 1.00 96.31 140 PRO A C 1
ATOM 1045 O O . PRO A 1 140 ? 6.187 -5.126 -6.112 1.00 96.31 140 PRO A O 1
ATOM 1048 N N . SER A 1 141 ? 4.279 -6.289 -6.331 1.00 95.69 141 SER A N 1
ATOM 1049 C CA . SER A 1 141 ? 3.918 -5.769 -7.659 1.00 95.69 141 SER A CA 1
ATOM 1050 C C . SER A 1 141 ? 3.579 -4.279 -7.638 1.00 95.69 141 SER A C 1
ATOM 1052 O O . SER A 1 141 ? 3.000 -3.780 -6.672 1.00 95.69 141 SER A O 1
ATOM 1054 N N . GLN A 1 142 ? 3.894 -3.555 -8.719 1.00 93.00 142 GLN A N 1
ATOM 1055 C CA . GLN A 1 142 ? 3.545 -2.135 -8.810 1.00 93.00 142 GLN A CA 1
ATOM 1056 C C . GLN A 1 142 ? 2.047 -1.945 -9.083 1.00 93.00 142 GLN A C 1
ATOM 1058 O O . GLN A 1 142 ? 1.411 -2.799 -9.709 1.00 93.00 142 GLN A O 1
ATOM 1063 N N . PRO A 1 143 ? 1.463 -0.790 -8.708 1.00 94.06 143 PRO A N 1
ATOM 1064 C CA . PRO A 1 143 ? 0.037 -0.550 -8.906 1.00 94.06 143 PRO A CA 1
ATOM 1065 C C . PRO A 1 143 ? -0.401 -0.641 -10.371 1.00 94.06 143 PRO A C 1
ATOM 1067 O O . PRO A 1 143 ? -1.534 -1.042 -10.639 1.00 94.06 143 PRO A O 1
ATOM 1070 N N . GLN A 1 144 ? 0.461 -0.261 -11.325 1.00 92.50 144 GLN A N 1
ATOM 1071 C CA . GLN A 1 144 ? 0.138 -0.334 -12.754 1.00 92.50 144 GLN A CA 1
ATOM 1072 C C . GLN A 1 144 ? 0.106 -1.752 -13.334 1.00 92.50 144 GLN A C 1
ATOM 1074 O O . GLN A 1 144 ? -0.544 -1.935 -14.364 1.00 92.50 144 GLN A O 1
ATOM 1079 N N . ASP A 1 145 ? 0.730 -2.724 -12.667 1.00 92.62 145 ASP A N 1
ATOM 1080 C CA . ASP A 1 145 ? 0.913 -4.081 -13.193 1.00 92.62 145 ASP A CA 1
ATOM 1081 C C . ASP A 1 145 ? -0.254 -5.018 -12.845 1.00 92.62 145 ASP A C 1
ATOM 1083 O O . ASP A 1 145 ? -0.408 -6.077 -13.447 1.00 92.62 145 ASP A O 1
ATOM 1087 N N . VAL A 1 146 ? -1.112 -4.627 -11.897 1.00 93.94 146 VAL A N 1
ATOM 1088 C CA . VAL A 1 146 ? -2.229 -5.452 -11.402 1.00 93.94 146 VAL A CA 1
ATOM 1089 C C . VAL A 1 146 ? -3.581 -4.946 -11.893 1.00 93.94 146 VAL A C 1
ATOM 1091 O O . VAL A 1 146 ? -3.721 -3.774 -12.225 1.00 93.94 146 VAL A O 1
ATOM 1094 N N . ALA A 1 147 ? -4.629 -5.770 -11.910 1.00 94.94 147 ALA A N 1
ATOM 1095 C CA . ALA A 1 147 ? -5.958 -5.325 -12.345 1.00 94.94 147 ALA A CA 1
ATOM 1096 C C . ALA A 1 147 ? -6.553 -4.235 -11.414 1.00 94.94 147 ALA A C 1
ATOM 1098 O O . ALA A 1 147 ? -6.303 -4.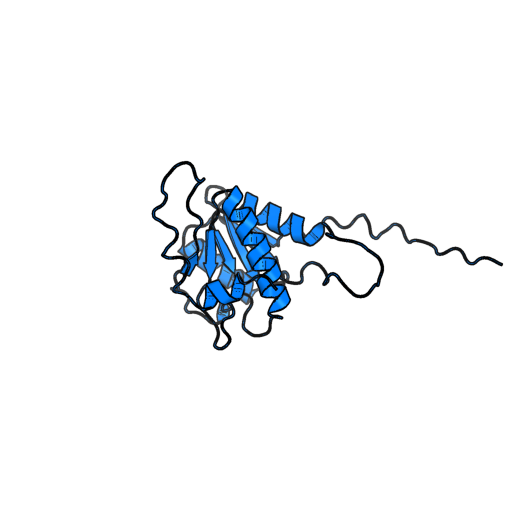259 -10.210 1.00 94.94 147 ALA A O 1
ATOM 1099 N N . PRO A 1 148 ? -7.401 -3.308 -11.905 1.00 90.31 148 PRO A N 1
ATOM 1100 C CA . PRO A 1 148 ? -8.034 -2.288 -11.055 1.00 90.31 148 PRO A CA 1
ATOM 1101 C C . PRO A 1 148 ? -8.944 -2.843 -9.949 1.00 90.31 148 PRO A C 1
ATOM 1103 O O . PRO A 1 148 ? -9.188 -2.160 -8.964 1.00 90.31 148 PRO A O 1
ATOM 1106 N N . ALA A 1 149 ? -9.456 -4.064 -10.123 1.00 92.25 149 ALA A N 1
ATOM 1107 C CA . ALA A 1 149 ? -10.309 -4.751 -9.152 1.00 92.25 149 ALA A CA 1
ATOM 1108 C C . ALA A 1 149 ? -9.519 -5.629 -8.163 1.00 92.25 149 ALA A C 1
ATOM 1110 O O . ALA A 1 149 ? -10.122 -6.386 -7.407 1.00 92.25 149 ALA A O 1
ATOM 1111 N N . THR A 1 150 ? -8.184 -5.568 -8.195 1.00 94.06 150 THR A N 1
ATOM 1112 C CA . THR A 1 150 ? -7.328 -6.335 -7.281 1.00 94.06 150 THR A CA 1
ATOM 1113 C C . THR A 1 150 ? -7.650 -5.958 -5.839 1.00 94.06 150 THR A C 1
ATOM 1115 O O . THR A 1 150 ? -7.826 -4.782 -5.526 1.00 94.06 150 THR A O 1
ATOM 1118 N N . VAL A 1 151 ? -7.738 -6.962 -4.974 1.00 93.50 151 VAL A N 1
ATOM 1119 C CA . VAL A 1 151 ? -7.866 -6.802 -3.523 1.00 93.50 151 VAL A CA 1
ATOM 1120 C C . VAL A 1 151 ? -6.482 -7.060 -2.928 1.00 93.50 151 VAL A C 1
ATOM 1122 O O . VAL A 1 151 ? -5.813 -7.982 -3.398 1.00 93.50 151 VAL A O 1
ATOM 1125 N N . PRO A 1 152 ? -6.018 -6.254 -1.959 1.00 93.75 152 PRO A N 1
ATOM 1126 C CA . PRO A 1 152 ? -4.705 -6.457 -1.377 1.00 93.75 152 PRO A CA 1
ATOM 1127 C C . PRO A 1 152 ? -4.649 -7.776 -0.607 1.00 93.75 152 PRO A C 1
ATOM 1129 O O . PRO A 1 152 ? -5.586 -8.151 0.097 1.00 93.75 152 PRO A O 1
ATOM 1132 N N . GLU A 1 153 ? -3.519 -8.456 -0.732 1.00 93.06 153 GLU A N 1
ATOM 1133 C CA . GLU A 1 153 ? -3.144 -9.560 0.135 1.00 93.06 153 GLU A CA 1
ATOM 1134 C C . GLU A 1 153 ? -2.534 -8.955 1.403 1.00 93.06 153 GLU A C 1
ATOM 1136 O O . GLU A 1 153 ? -1.457 -8.353 1.360 1.00 93.06 153 GLU A O 1
ATOM 1141 N N . CYS A 1 154 ? -3.270 -9.027 2.511 1.00 90.12 154 CYS A N 1
ATOM 1142 C CA . CYS A 1 154 ? -2.880 -8.401 3.769 1.00 90.12 154 CYS A CA 1
ATOM 1143 C C . CYS A 1 154 ? -2.101 -9.369 4.658 1.00 90.12 154 CYS A C 1
ATOM 1145 O O . CYS A 1 154 ? -2.508 -10.510 4.872 1.00 90.12 154 CYS A O 1
ATOM 1147 N N . PHE A 1 155 ? -1.035 -8.849 5.250 1.00 85.50 155 PHE A N 1
ATOM 1148 C CA . PHE A 1 155 ? -0.294 -9.460 6.336 1.00 85.50 155 PHE A CA 1
ATOM 1149 C C . PHE A 1 155 ? -0.511 -8.613 7.592 1.00 85.50 155 PHE A C 1
ATOM 1151 O O . PHE A 1 155 ? 0.050 -7.524 7.759 1.00 85.50 155 PHE A O 1
ATOM 1158 N N . THR A 1 156 ? -1.421 -9.086 8.440 1.00 74.69 156 THR A N 1
ATOM 1159 C CA . THR A 1 156 ? -1.897 -8.362 9.620 1.00 74.69 156 THR A CA 1
ATOM 1160 C C . THR A 1 156 ? -1.231 -8.909 10.872 1.00 74.69 156 THR A C 1
ATOM 1162 O O . THR A 1 156 ? -1.215 -10.117 11.099 1.00 74.69 156 THR A O 1
ATOM 1165 N N . THR A 1 157 ? -0.717 -8.018 11.719 1.00 61.78 157 THR A N 1
ATOM 1166 C CA . THR A 1 157 ? -0.296 -8.391 13.072 1.00 61.78 157 THR A CA 1
ATOM 1167 C C . THR A 1 157 ? -1.540 -8.643 13.916 1.00 61.78 157 THR A C 1
ATOM 1169 O O . THR A 1 157 ? -2.450 -7.806 13.888 1.00 61.78 157 THR A O 1
ATOM 1172 N N . PRO A 1 158 ? -1.606 -9.716 14.713 1.00 54.56 158 PRO A N 1
ATOM 1173 C CA . PRO A 1 158 ? -2.652 -9.817 15.717 1.00 54.56 158 PRO A CA 1
ATOM 1174 C C . PRO A 1 158 ? -2.544 -8.622 16.681 1.00 54.56 158 PRO A C 1
ATOM 1176 O O . PRO A 1 158 ? -1.434 -8.171 16.984 1.00 54.56 158 PRO A O 1
ATOM 1179 N N . PRO A 1 159 ? -3.671 -8.070 17.157 1.00 51.09 159 PRO A N 1
ATOM 1180 C CA . PRO A 1 159 ? -3.634 -7.035 18.181 1.00 51.09 159 PRO A CA 1
ATOM 1181 C C . PRO A 1 159 ? -2.955 -7.581 19.451 1.00 51.09 159 PRO A C 1
ATOM 1183 O O . PRO A 1 159 ? -3.185 -8.730 19.805 1.00 51.09 159 PRO A O 1
ATOM 1186 N N . CYS A 1 160 ? -2.110 -6.747 20.075 1.00 44.41 160 CYS A N 1
ATOM 1187 C CA . CYS A 1 160 ? -1.435 -6.841 21.389 1.00 44.41 160 CYS A CA 1
ATOM 1188 C C . CYS A 1 160 ? -1.560 -8.175 22.191 1.00 44.41 160 CYS A C 1
ATOM 1190 O O . CYS A 1 160 ? -2.668 -8.647 22.440 1.00 44.41 160 CYS A O 1
ATOM 1192 N N . PRO A 1 161 ? -0.457 -8.735 22.734 1.00 50.09 161 PRO A N 1
ATOM 1193 C CA . PRO A 1 161 ? -0.326 -10.151 23.115 1.00 50.09 161 PRO A CA 1
ATOM 1194 C C . PRO A 1 161 ? -1.059 -10.614 24.391 1.00 50.09 161 PRO A C 1
ATOM 1196 O O . PRO A 1 161 ? -0.720 -11.666 24.926 1.00 50.09 161 PRO A O 1
ATOM 1199 N N . GLU A 1 162 ? -2.069 -9.906 24.899 1.00 48.41 162 GLU A N 1
ATOM 1200 C CA . GLU A 1 162 ? -2.800 -10.398 26.079 1.00 48.41 162 GLU A CA 1
ATOM 1201 C C . GLU A 1 162 ? -3.728 -11.581 25.779 1.00 48.41 162 GLU A C 1
ATOM 1203 O O . GLU A 1 162 ? -4.179 -12.242 26.714 1.00 48.41 162 GLU A O 1
ATOM 1208 N N . GLN A 1 163 ? -3.992 -11.911 24.508 1.00 46.47 163 GLN A N 1
ATOM 1209 C CA . GLN A 1 163 ? -4.831 -13.059 24.170 1.00 46.47 163 GLN A CA 1
ATOM 1210 C C . GLN A 1 163 ? -4.306 -13.849 22.963 1.00 46.47 163 GLN A C 1
ATOM 1212 O O . GLN A 1 163 ? -4.265 -13.361 21.839 1.00 46.47 163 GLN A O 1
ATOM 1217 N N . HIS A 1 164 ? -4.024 -15.125 23.250 1.00 43.66 164 HIS A N 1
ATOM 1218 C CA . HIS A 1 164 ? -3.969 -16.297 22.369 1.00 43.66 164 HIS A CA 1
ATOM 1219 C C . HIS A 1 164 ? -2.599 -16.753 21.848 1.00 43.66 164 HIS A C 1
ATOM 1221 O O . HIS A 1 164 ? -2.121 -16.339 20.800 1.00 43.66 164 HIS A O 1
ATOM 1227 N N . GLU A 1 165 ? -2.088 -17.796 22.506 1.00 46.06 165 GLU A N 1
ATOM 1228 C CA . GLU A 1 165 ? -1.031 -18.729 22.081 1.00 46.06 165 GLU A CA 1
ATOM 1229 C C . GLU A 1 165 ? -1.412 -19.597 20.852 1.00 46.06 165 GLU A C 1
ATOM 1231 O O . GLU A 1 165 ? -0.875 -20.687 20.674 1.00 46.06 165 GLU A O 1
ATOM 1236 N N . TRP A 1 166 ? -2.344 -19.161 19.991 1.00 41.50 166 TRP A N 1
ATOM 1237 C CA . TRP A 1 166 ? -2.915 -20.021 18.937 1.00 41.50 166 TRP A CA 1
ATOM 1238 C C . TRP A 1 166 ? -2.649 -19.572 17.487 1.00 41.50 166 TRP A C 1
ATOM 1240 O O . TRP A 1 166 ? -2.961 -20.319 16.566 1.00 41.50 166 TRP A O 1
ATOM 1250 N N . TRP A 1 167 ? -2.041 -18.401 17.249 1.00 41.25 167 TRP A N 1
ATOM 1251 C CA . TRP A 1 167 ? -1.807 -17.857 15.894 1.00 41.25 167 TRP A CA 1
ATOM 1252 C C . TRP A 1 167 ? -0.374 -18.027 15.355 1.00 41.25 167 TRP A C 1
ATOM 1254 O O . TRP A 1 167 ? -0.133 -17.763 14.180 1.00 41.25 167 TRP A O 1
ATOM 1264 N N . ALA A 1 168 ? 0.563 -18.550 16.152 1.00 42.91 168 ALA A N 1
ATOM 1265 C CA . ALA A 1 168 ? 1.979 -18.708 15.782 1.00 42.91 168 ALA A CA 1
ATOM 1266 C C . ALA A 1 168 ? 2.264 -19.791 14.707 1.00 42.91 168 ALA A C 1
ATOM 1268 O O . ALA A 1 168 ? 3.395 -20.246 14.563 1.00 42.91 168 ALA A O 1
ATOM 1269 N N . THR A 1 169 ? 1.251 -20.259 13.969 1.00 41.34 169 THR A N 1
ATOM 1270 C CA . THR A 1 169 ? 1.384 -21.348 12.977 1.00 41.34 169 THR A CA 1
ATOM 1271 C C . THR A 1 169 ? 0.792 -21.041 11.600 1.00 41.34 169 THR A C 1
ATOM 1273 O O . THR A 1 169 ? 0.759 -21.929 10.754 1.00 41.34 169 THR A O 1
ATOM 1276 N N . HIS A 1 170 ? 0.364 -19.807 11.315 1.00 42.81 170 HIS A N 1
ATOM 1277 C CA . HIS A 1 170 ? 0.019 -19.398 9.936 1.00 42.81 170 HIS A CA 1
ATOM 1278 C C . HIS A 1 170 ? 1.018 -18.414 9.316 1.00 42.81 170 HIS A C 1
ATOM 1280 O O . HIS A 1 170 ? 0.896 -18.070 8.147 1.00 42.81 170 HIS A O 1
ATOM 1286 N N . GLU A 1 171 ? 2.061 -18.034 10.057 1.00 48.69 171 GLU A N 1
ATOM 1287 C CA . GLU A 1 171 ? 3.138 -17.156 9.579 1.00 48.69 171 GLU A CA 1
ATOM 1288 C C . GLU A 1 171 ? 4.129 -17.852 8.619 1.00 48.69 171 GLU A C 1
ATOM 1290 O O . GLU A 1 171 ? 5.033 -17.199 8.107 1.00 48.69 171 GLU A O 1
ATOM 1295 N N . ALA A 1 172 ? 3.981 -19.158 8.357 1.00 45.22 172 ALA A N 1
ATOM 1296 C CA . ALA A 1 172 ? 5.037 -19.985 7.760 1.00 45.22 172 ALA A CA 1
ATOM 1297 C C . ALA A 1 172 ? 4.796 -20.495 6.323 1.00 45.22 172 ALA A C 1
ATOM 1299 O O . ALA A 1 172 ? 5.728 -21.053 5.750 1.00 45.22 172 ALA A O 1
ATOM 1300 N N . ASP A 1 173 ? 3.610 -20.314 5.725 1.00 51.97 173 ASP A N 1
ATOM 1301 C CA . ASP A 1 173 ? 3.296 -20.941 4.421 1.00 51.97 173 ASP A CA 1
ATOM 1302 C C . ASP A 1 173 ? 3.367 -20.004 3.203 1.00 51.97 173 ASP A C 1
ATOM 1304 O O . ASP A 1 173 ? 3.347 -20.490 2.072 1.00 51.97 173 ASP A O 1
ATOM 1308 N N . ASP A 1 174 ? 3.524 -18.684 3.385 1.00 69.75 174 ASP A N 1
ATOM 1309 C CA . ASP A 1 174 ? 3.821 -17.790 2.258 1.00 69.75 174 ASP A CA 1
ATOM 1310 C C . ASP A 1 174 ? 5.326 -17.500 2.161 1.00 69.75 174 ASP A C 1
ATOM 1312 O O . ASP A 1 174 ? 5.919 -16.744 2.946 1.00 69.75 174 ASP A O 1
ATOM 1316 N N . SER A 1 175 ? 5.958 -18.123 1.164 1.00 78.44 175 SER A N 1
ATOM 1317 C CA . SER A 1 175 ? 7.386 -17.983 0.886 1.00 78.44 175 SER A CA 1
ATOM 1318 C C . SER A 1 175 ? 7.801 -16.540 0.591 1.00 78.44 175 SER A C 1
ATOM 1320 O O . SER A 1 175 ? 8.946 -16.174 0.863 1.00 78.44 175 SER A O 1
ATOM 1322 N N . ASN A 1 176 ? 6.898 -15.706 0.066 1.00 89.19 176 ASN A N 1
ATOM 1323 C CA . ASN A 1 176 ? 7.227 -14.339 -0.327 1.00 89.19 176 ASN A CA 1
ATOM 1324 C C . ASN A 1 176 ? 7.303 -13.400 0.884 1.00 89.19 176 ASN A C 1
ATOM 1326 O O . ASN A 1 176 ? 8.276 -12.654 1.029 1.00 89.19 176 ASN A O 1
ATOM 1330 N N . TRP A 1 177 ? 6.334 -13.480 1.803 1.00 88.31 177 TRP A N 1
ATOM 1331 C CA . TRP A 1 177 ? 6.390 -12.727 3.063 1.00 88.31 177 TRP A CA 1
ATOM 1332 C C . TRP A 1 177 ? 7.598 -13.138 3.897 1.00 88.31 177 TRP A C 1
ATOM 1334 O O . TRP A 1 177 ? 8.338 -12.277 4.378 1.00 88.31 177 TRP A O 1
ATOM 1344 N N . SER A 1 178 ? 7.864 -14.444 3.979 1.00 85.88 178 SER A N 1
ATOM 1345 C CA . SER A 1 178 ? 9.050 -14.976 4.654 1.00 85.88 178 SER A CA 1
ATOM 1346 C C . SER A 1 178 ? 10.344 -14.431 4.038 1.00 85.88 178 SER A C 1
ATOM 1348 O O . SER A 1 178 ? 11.241 -14.007 4.767 1.00 85.88 178 SER A O 1
ATOM 1350 N N . GLN A 1 179 ? 10.444 -14.344 2.707 1.00 86.44 179 GLN A N 1
ATOM 1351 C CA . GLN A 1 179 ? 11.599 -13.753 2.021 1.00 86.44 179 GLN A CA 1
ATOM 1352 C C . GLN A 1 179 ? 11.792 -12.259 2.336 1.00 86.44 179 GLN A C 1
ATOM 1354 O O . GLN A 1 179 ? 12.941 -11.809 2.431 1.00 86.44 179 GLN A O 1
ATOM 135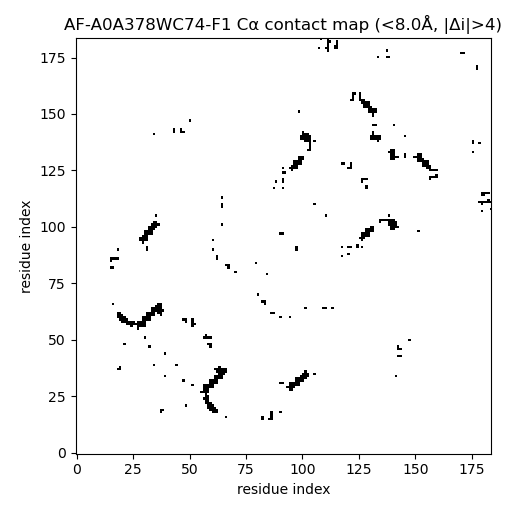9 N N . LEU A 1 180 ? 10.706 -11.487 2.459 1.00 86.50 180 LEU A N 1
ATOM 1360 C CA . LEU A 1 180 ? 10.758 -10.055 2.777 1.00 86.50 180 LEU A CA 1
ATOM 1361 C C . LEU A 1 180 ? 11.036 -9.772 4.257 1.00 86.50 180 LEU A C 1
ATOM 1363 O O . LEU A 1 180 ? 11.666 -8.764 4.572 1.00 86.50 180 LEU A O 1
ATOM 1367 N N . LEU A 1 181 ? 10.570 -10.637 5.155 1.00 85.75 181 LEU A N 1
ATOM 1368 C CA . LEU A 1 181 ? 10.737 -10.482 6.603 1.00 85.75 181 LEU A CA 1
ATOM 1369 C C . LEU A 1 181 ? 11.995 -11.168 7.143 1.00 85.75 181 LEU A C 1
ATOM 1371 O O . LEU A 1 181 ? 12.392 -10.900 8.276 1.00 85.75 181 LEU A O 1
ATOM 1375 N N . SER A 1 182 ? 12.648 -12.007 6.335 1.00 78.31 182 SER A N 1
ATOM 1376 C CA . SER A 1 182 ? 13.947 -12.590 6.667 1.00 78.31 182 SER A CA 1
ATOM 1377 C C . SER A 1 182 ? 14.964 -11.482 6.945 1.00 78.31 182 SER A C 1
ATOM 1379 O O . SER A 1 182 ? 15.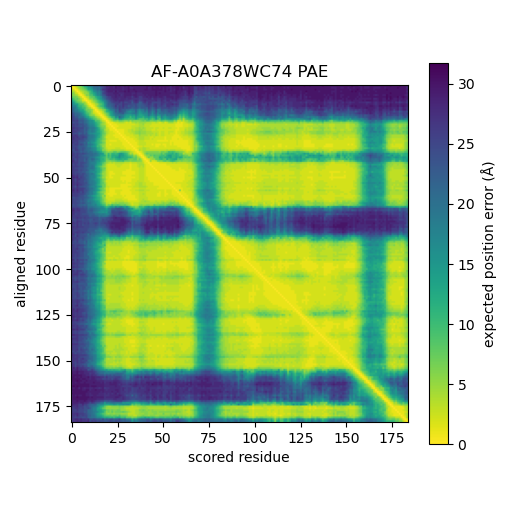252 -10.646 6.085 1.00 78.31 182 SER A O 1
ATOM 1381 N N . VAL A 1 183 ? 15.501 -11.478 8.164 1.00 61.34 183 VAL A N 1
ATOM 1382 C CA . VAL A 1 183 ? 16.550 -10.546 8.588 1.00 61.34 183 VAL A CA 1
ATOM 1383 C C . VAL A 1 183 ? 17.841 -10.882 7.820 1.00 61.34 183 VAL A C 1
ATOM 1385 O O . VAL A 1 183 ? 18.171 -12.067 7.733 1.00 61.34 183 VAL A O 1
ATOM 1388 N N . PRO A 1 184 ? 18.540 -9.897 7.225 1.00 51.81 184 PRO A N 1
ATOM 1389 C CA . PRO A 1 184 ? 19.867 -10.114 6.651 1.00 51.81 184 PRO A CA 1
ATOM 1390 C C . PRO A 1 184 ? 20.933 -10.402 7.717 1.00 51.81 184 PRO A C 1
ATOM 1392 O O . PRO A 1 184 ? 20.808 -9.879 8.849 1.00 51.81 184 PRO A O 1
#

Secondary structure (DSSP, 8-state):
--------GGGG-S-----EEEES-TTS-EEEEEES-SS--HHHHHHHHHHHHHTT-SEEEEEETTSS--S-SSSS-----HHHHHHHHHHHHHEEEEEE---TTS-HHHHHHHHHHHHHHHHHHT-EEEES-B-TTSPBPPTTTS-TTPPPEEEEPPS-TTS-TT-TTSTTS-HHHHHHH---

Radius of gyration: 18.2 Å; Cα contacts (8 Å, |Δi|>4): 288; chains: 1; bounding box: 62×48×40 Å

Sequence (184 aa):
MTFGALHHPWALLRPPPVPDRVVIDPTRPALGWVLSSSHCTGPVLRRCVNFARGWGYGSVNIAGLYSSPPVGDSADSHAGRPGLDVALDEMVAACDLILLAWGADVDSHRARHVTAALWRRCASCGGSLGVLGWTYNGQPSQPQDVAPATVPECFTTPPCPEQHEWWATHEADDSNWSQLLSVP

InterPro domains:
  IPR012441 Protein of unknown function DUF1643 [PF07799] (43-143)